Protein AF-A0A922XRB1-F1 (afdb_monomer_lite)

Structure (mmCIF, N/CA/C/O backbone):
data_AF-A0A922XRB1-F1
#
_entry.id   AF-A0A922XRB1-F1
#
loop_
_atom_site.group_PDB
_atom_site.id
_atom_site.type_symbol
_atom_site.label_atom_id
_atom_site.label_alt_id
_atom_site.label_comp_id
_atom_site.label_asym_id
_atom_site.label_entity_id
_atom_site.label_seq_id
_atom_site.pdbx_PDB_ins_code
_atom_site.Cartn_x
_atom_site.Cartn_y
_atom_site.Cartn_z
_atom_site.occupancy
_atom_site.B_iso_or_equiv
_atom_site.auth_seq_id
_atom_site.auth_comp_id
_atom_site.auth_asym_id
_atom_site.auth_atom_id
_atom_site.pdbx_PDB_model_num
ATOM 1 N N . SER A 1 1 ? 16.306 -19.477 5.533 1.00 43.75 1 SER A N 1
ATOM 2 C CA . SER A 1 1 ? 16.280 -18.434 4.491 1.00 43.75 1 SER A CA 1
ATOM 3 C C . SER A 1 1 ? 15.213 -17.420 4.871 1.00 43.75 1 SER A C 1
ATOM 5 O O . SER A 1 1 ? 14.040 -17.752 4.919 1.00 43.75 1 SER A O 1
ATOM 7 N N . THR A 1 2 ? 15.632 -16.225 5.279 1.00 55.91 2 THR A N 1
ATOM 8 C CA . THR A 1 2 ? 14.816 -15.172 5.918 1.00 55.91 2 THR A CA 1
ATOM 9 C C . THR A 1 2 ? 14.331 -14.128 4.910 1.00 55.91 2 THR A C 1
ATOM 11 O O . THR A 1 2 ? 14.413 -12.933 5.169 1.00 55.91 2 THR A O 1
ATOM 14 N N . GLU A 1 3 ? 13.869 -14.556 3.736 1.00 63.78 3 GLU A N 1
ATOM 15 C CA . GLU A 1 3 ? 13.320 -13.625 2.744 1.00 63.78 3 GLU A CA 1
ATOM 16 C C . GLU A 1 3 ? 11.793 -13.617 2.793 1.00 63.78 3 GLU A C 1
ATOM 18 O O . GLU A 1 3 ? 11.158 -14.669 2.872 1.00 63.78 3 GLU A O 1
ATOM 23 N N . SER A 1 4 ? 11.207 -12.416 2.770 1.00 85.00 4 SER A N 1
ATOM 24 C CA . SER A 1 4 ? 9.757 -12.218 2.712 1.00 85.00 4 SER A CA 1
ATOM 25 C C . SER A 1 4 ? 9.183 -12.891 1.461 1.00 85.00 4 SER A C 1
ATOM 27 O O . SER A 1 4 ? 9.706 -12.713 0.360 1.00 85.00 4 SER A O 1
ATOM 29 N N . SER A 1 5 ? 8.080 -13.631 1.600 1.00 90.88 5 SER A N 1
ATOM 30 C CA . SER A 1 5 ? 7.404 -14.267 0.459 1.00 90.88 5 SER A CA 1
ATOM 31 C C . SER A 1 5 ? 6.946 -13.243 -0.585 1.00 90.88 5 SER A C 1
ATOM 33 O O . SER A 1 5 ? 6.976 -13.520 -1.782 1.00 90.88 5 SER A O 1
ATOM 35 N N . VAL A 1 6 ? 6.583 -12.033 -0.149 1.00 92.06 6 VAL A N 1
ATOM 36 C CA . VAL A 1 6 ? 6.191 -10.929 -1.037 1.00 92.06 6 VAL A CA 1
ATOM 37 C C . VAL A 1 6 ? 7.397 -10.395 -1.813 1.00 92.06 6 VAL A C 1
ATOM 39 O O . VAL A 1 6 ? 7.284 -10.083 -2.996 1.00 92.06 6 VAL A O 1
ATOM 42 N N . PHE A 1 7 ? 8.580 -10.360 -1.194 1.00 93.56 7 PHE A N 1
ATOM 43 C CA . PHE A 1 7 ? 9.811 -9.991 -1.893 1.00 93.56 7 PHE A CA 1
ATOM 44 C C . PHE A 1 7 ? 10.201 -11.035 -2.952 1.00 93.56 7 PHE A C 1
ATOM 46 O O . PHE A 1 7 ? 10.598 -10.680 -4.060 1.00 93.56 7 PHE A O 1
ATOM 53 N N . GLN A 1 8 ? 10.003 -12.325 -2.665 1.00 94.06 8 GLN A N 1
ATOM 54 C CA . GLN A 1 8 ? 10.194 -13.382 -3.664 1.00 94.06 8 GLN A CA 1
ATOM 55 C C . GLN A 1 8 ? 9.214 -13.243 -4.835 1.00 94.06 8 GLN A C 1
ATOM 57 O O . GLN A 1 8 ? 9.613 -13.384 -5.989 1.00 94.06 8 GLN A O 1
ATOM 62 N N . GLN A 1 9 ? 7.947 -12.911 -4.562 1.00 94.94 9 GLN A N 1
ATOM 63 C CA . GLN A 1 9 ? 6.975 -12.595 -5.614 1.00 94.94 9 GLN A CA 1
ATOM 64 C C . GLN A 1 9 ? 7.424 -11.400 -6.454 1.00 94.94 9 GLN A C 1
ATOM 66 O O . GLN A 1 9 ? 7.347 -11.466 -7.675 1.00 94.94 9 GLN A O 1
ATOM 71 N N . PHE A 1 10 ? 7.935 -10.337 -5.829 1.00 95.81 10 PHE A N 1
ATOM 72 C CA . PHE A 1 10 ? 8.516 -9.200 -6.542 1.00 95.81 10 PHE A CA 1
ATOM 73 C C . PHE A 1 10 ? 9.650 -9.634 -7.475 1.00 95.81 10 PHE A C 1
ATOM 75 O O . PHE A 1 10 ? 9.587 -9.334 -8.665 1.00 95.81 10 PHE A O 1
ATOM 82 N N . SER A 1 11 ? 10.618 -10.401 -6.969 1.00 94.62 11 SER A N 1
ATOM 83 C CA . SER A 1 11 ? 11.733 -10.923 -7.768 1.00 94.62 11 SER A CA 1
ATOM 84 C C . SER A 1 11 ? 11.246 -11.753 -8.965 1.00 94.62 11 SER A C 1
ATOM 86 O O . SER A 1 11 ? 11.645 -11.509 -10.101 1.00 94.62 11 SER A O 1
ATOM 88 N N . ASN A 1 12 ? 10.283 -12.654 -8.749 1.00 95.12 12 ASN A N 1
ATOM 89 C CA . ASN A 1 12 ? 9.690 -13.464 -9.819 1.00 95.12 12 ASN A CA 1
ATOM 90 C C . ASN A 1 12 ? 8.900 -12.620 -10.839 1.00 95.12 12 ASN A C 1
ATOM 92 O O . ASN A 1 12 ? 8.886 -12.915 -12.039 1.00 95.12 12 ASN A O 1
ATOM 96 N N . ASN A 1 13 ? 8.240 -11.555 -10.378 1.00 96.94 13 ASN A N 1
ATOM 97 C CA . ASN A 1 13 ? 7.472 -10.659 -11.234 1.00 96.94 13 ASN A CA 1
ATOM 98 C C . ASN A 1 13 ? 8.369 -9.862 -12.189 1.00 96.94 13 ASN A C 1
ATOM 100 O O . ASN A 1 13 ? 7.900 -9.526 -13.273 1.00 96.94 13 ASN A O 1
ATOM 104 N N . ILE A 1 14 ? 9.637 -9.596 -11.844 1.00 96.19 14 ILE A N 1
ATOM 105 C CA . ILE A 1 14 ? 10.589 -8.885 -12.720 1.00 96.19 14 ILE A CA 1
ATOM 106 C C . ILE A 1 14 ? 10.685 -9.585 -14.076 1.00 96.19 14 ILE A C 1
ATOM 108 O O . ILE A 1 14 ? 10.498 -8.942 -15.107 1.00 96.19 14 ILE A O 1
ATOM 112 N N . THR A 1 15 ? 10.893 -10.904 -14.090 1.00 94.88 15 THR A N 1
ATOM 113 C CA . THR A 1 15 ? 10.970 -11.685 -15.335 1.00 94.88 15 THR A CA 1
ATOM 114 C C . THR A 1 15 ? 9.665 -11.608 -16.122 1.00 94.88 15 THR A C 1
ATOM 116 O O . THR A 1 15 ? 9.680 -11.314 -17.312 1.00 94.88 15 THR A O 1
ATOM 119 N N . THR A 1 16 ? 8.525 -11.776 -15.446 1.00 95.56 16 THR A N 1
ATOM 120 C CA . THR A 1 16 ? 7.201 -11.697 -16.083 1.00 95.56 16 THR A CA 1
ATOM 121 C C . THR A 1 16 ? 6.965 -10.340 -16.750 1.00 95.56 16 THR A C 1
ATOM 123 O O . THR A 1 16 ? 6.503 -10.264 -17.887 1.00 95.56 16 THR A O 1
ATOM 126 N N . ILE A 1 17 ? 7.282 -9.253 -16.052 1.00 96.44 17 ILE A N 1
ATOM 127 C CA . ILE A 1 17 ? 7.107 -7.894 -16.562 1.00 96.44 17 ILE A CA 1
ATOM 128 C C . ILE A 1 17 ? 8.084 -7.608 -17.701 1.00 96.44 17 ILE A C 1
ATOM 130 O O . ILE A 1 17 ? 7.673 -7.054 -18.720 1.00 96.44 17 ILE A O 1
ATOM 134 N N . ARG A 1 18 ? 9.350 -8.016 -17.567 1.00 94.25 18 ARG A N 1
ATOM 135 C CA . ARG A 1 18 ? 10.355 -7.902 -18.630 1.00 94.25 18 ARG A CA 1
ATOM 136 C C . ARG A 1 18 ? 9.872 -8.565 -19.914 1.00 94.25 18 ARG A C 1
ATOM 138 O O . ARG A 1 18 ? 9.949 -7.959 -20.978 1.00 94.25 18 ARG A O 1
ATOM 145 N N . ASP A 1 19 ? 9.346 -9.781 -19.809 1.00 93.62 19 ASP A N 1
ATOM 146 C CA . ASP A 1 19 ? 8.869 -10.534 -20.966 1.00 93.62 19 ASP A CA 1
ATOM 147 C C . ASP A 1 19 ? 7.672 -9.827 -21.625 1.00 93.62 19 ASP A C 1
ATOM 149 O O . ASP A 1 19 ? 7.609 -9.748 -22.850 1.00 93.62 19 ASP A O 1
ATOM 153 N N . ARG A 1 20 ? 6.780 -9.205 -20.837 1.00 93.94 20 ARG A N 1
ATOM 154 C CA . ARG A 1 20 ? 5.691 -8.358 -21.363 1.00 93.94 20 ARG A CA 1
ATOM 155 C C . ARG A 1 20 ? 6.199 -7.122 -22.098 1.00 93.94 20 ARG A C 1
ATOM 157 O O . ARG A 1 20 ? 5.680 -6.813 -23.167 1.00 93.94 20 ARG A O 1
ATOM 164 N N . PHE A 1 21 ? 7.204 -6.432 -21.562 1.00 91.81 21 PHE A N 1
ATOM 165 C CA . PHE A 1 21 ? 7.862 -5.329 -22.272 1.00 91.81 21 PHE A CA 1
ATOM 166 C C . PHE A 1 21 ? 8.568 -5.810 -23.545 1.00 91.81 21 PHE A C 1
ATOM 168 O O . PHE A 1 21 ? 8.561 -5.102 -24.545 1.00 91.81 21 PHE A O 1
ATOM 175 N N . GLY A 1 22 ? 9.103 -7.034 -23.554 1.00 87.31 22 GLY A N 1
ATOM 176 C CA . GLY A 1 22 ? 9.712 -7.655 -24.734 1.00 87.31 22 GLY A CA 1
ATOM 177 C C . GLY A 1 22 ? 8.743 -7.936 -25.890 1.00 87.31 22 GLY A C 1
ATOM 178 O O . GLY A 1 22 ? 9.196 -8.152 -27.015 1.00 87.31 22 GLY A O 1
ATOM 179 N N . LEU A 1 23 ? 7.428 -7.914 -25.639 1.00 87.50 23 LEU A N 1
ATOM 180 C CA . LEU A 1 23 ? 6.393 -7.997 -26.678 1.00 87.50 23 LEU A CA 1
ATOM 181 C C . LEU A 1 23 ? 6.127 -6.648 -27.362 1.00 87.50 23 LEU A C 1
ATOM 183 O O . LEU A 1 23 ? 5.470 -6.613 -28.403 1.00 87.50 23 LEU A O 1
ATOM 187 N N . LEU A 1 24 ? 6.605 -5.542 -26.786 1.00 86.69 24 LEU A N 1
ATOM 188 C CA . LEU A 1 24 ? 6.475 -4.219 -27.384 1.00 86.69 24 LEU A CA 1
ATOM 189 C C . LEU A 1 24 ? 7.515 -4.025 -28.502 1.00 86.69 24 LEU A C 1
ATOM 191 O O . LEU A 1 24 ? 8.564 -4.673 -28.502 1.00 86.69 24 LEU A O 1
ATOM 195 N N . PRO A 1 25 ? 7.265 -3.116 -29.464 1.00 83.19 25 PRO A N 1
ATOM 196 C CA . PRO A 1 25 ? 8.233 -2.819 -30.522 1.00 83.19 25 PRO A CA 1
ATOM 197 C C . PRO A 1 25 ? 9.586 -2.326 -29.988 1.00 83.19 25 PRO A C 1
ATOM 199 O O . PRO A 1 25 ? 10.621 -2.539 -30.623 1.00 83.19 25 PRO A O 1
ATOM 202 N N . GLN A 1 26 ? 9.581 -1.663 -28.829 1.00 81.69 26 GLN A N 1
ATOM 203 C CA . GLN A 1 26 ? 10.770 -1.149 -28.161 1.00 81.69 26 GLN A CA 1
ATOM 204 C C . GLN A 1 26 ? 11.513 -2.292 -27.458 1.00 81.69 26 GLN A C 1
ATOM 206 O O . GLN A 1 26 ? 10.969 -2.970 -26.591 1.00 81.69 26 GLN A O 1
ATOM 211 N N . LYS A 1 27 ? 12.782 -2.496 -27.821 1.00 81.81 27 LYS A N 1
ATOM 212 C CA . LYS A 1 27 ? 13.662 -3.508 -27.219 1.00 81.81 27 LYS A CA 1
ATOM 213 C C . LYS A 1 27 ? 14.755 -2.835 -26.396 1.00 81.81 27 LYS A C 1
ATOM 215 O O . LYS A 1 27 ? 15.143 -1.714 -26.702 1.00 81.81 27 LYS A O 1
ATOM 220 N N . GLY A 1 28 ? 15.285 -3.551 -25.404 1.00 83.25 28 GLY A N 1
ATOM 221 C CA . GLY A 1 28 ? 16.400 -3.076 -24.575 1.00 83.25 28 GLY A CA 1
ATOM 222 C C . GLY A 1 28 ? 16.017 -2.677 -23.149 1.00 83.25 28 GLY A C 1
ATOM 223 O O . GLY A 1 28 ? 16.763 -1.958 -22.502 1.00 83.25 28 GLY A O 1
ATOM 224 N N . TYR A 1 29 ? 14.874 -3.117 -22.622 1.00 87.44 29 TYR A N 1
ATOM 225 C CA . TYR A 1 29 ? 14.575 -2.920 -21.202 1.00 87.44 29 TYR A CA 1
ATOM 226 C C . TYR A 1 29 ? 15.495 -3.796 -20.337 1.00 87.44 29 TYR A C 1
ATOM 228 O O . TYR A 1 29 ? 15.359 -5.020 -20.322 1.00 87.44 29 TYR A O 1
ATOM 236 N N . GLY A 1 30 ? 16.438 -3.173 -19.625 1.00 86.88 30 GLY A N 1
ATOM 237 C CA . GLY A 1 30 ? 17.302 -3.863 -18.664 1.00 86.88 30 GLY A CA 1
ATOM 238 C C . GLY A 1 30 ? 16.528 -4.280 -17.412 1.00 86.88 30 GLY A C 1
ATOM 239 O O . GLY A 1 30 ? 15.609 -3.579 -16.995 1.00 86.88 30 GLY A O 1
ATOM 240 N N . GLU A 1 31 ? 16.898 -5.394 -16.775 1.00 85.50 31 GLU A N 1
ATOM 241 C CA . GLU A 1 31 ? 16.160 -5.976 -15.631 1.00 85.50 31 GLU A CA 1
ATOM 242 C C . GLU A 1 31 ? 16.024 -5.034 -14.431 1.00 85.50 31 GLU A C 1
ATOM 244 O O . GLU A 1 31 ? 15.034 -5.082 -13.704 1.00 85.50 31 GLU A O 1
ATOM 249 N N . LYS A 1 32 ? 17.012 -4.156 -14.240 1.00 91.00 32 LYS A N 1
ATOM 250 C CA . LYS A 1 32 ? 17.022 -3.141 -13.180 1.00 91.00 32 LYS A CA 1
ATOM 251 C C . LYS A 1 32 ? 16.402 -1.811 -13.615 1.00 91.00 32 LYS A C 1
ATOM 253 O O . LYS A 1 32 ? 16.484 -0.835 -12.877 1.00 91.00 32 LYS A O 1
ATOM 258 N N . SER A 1 33 ? 15.805 -1.747 -14.805 1.00 93.38 33 SER A N 1
ATOM 259 C CA . SER A 1 33 ? 15.138 -0.536 -15.273 1.00 93.38 33 SER A CA 1
ATOM 260 C C . SER A 1 33 ? 13.883 -0.261 -14.448 1.00 93.38 33 SER A C 1
ATOM 262 O O . SER A 1 33 ? 13.146 -1.172 -14.063 1.00 93.38 33 SER A O 1
ATOM 264 N N . GLN A 1 34 ? 13.608 1.019 -14.213 1.00 95.06 34 GLN A N 1
ATOM 265 C CA . GLN A 1 34 ? 12.398 1.460 -13.518 1.00 95.06 34 GLN A CA 1
ATOM 266 C C . GLN A 1 34 ? 11.106 0.966 -14.186 1.00 95.06 34 GLN A C 1
ATOM 268 O O . GLN A 1 34 ? 10.125 0.687 -13.499 1.00 95.06 34 GLN A O 1
ATOM 273 N N . ASP A 1 35 ? 11.130 0.800 -15.511 1.00 94.44 35 ASP A N 1
ATOM 274 C CA . ASP A 1 35 ? 9.992 0.335 -16.301 1.00 94.44 35 ASP A CA 1
ATOM 275 C C . ASP A 1 35 ? 9.607 -1.092 -15.931 1.00 94.44 35 ASP A C 1
ATOM 277 O O . ASP A 1 35 ? 8.432 -1.435 -15.955 1.00 94.44 35 ASP A O 1
ATOM 281 N N . ILE A 1 36 ? 10.576 -1.905 -15.508 1.00 95.56 36 ILE A N 1
ATOM 282 C CA . ILE A 1 36 ? 10.328 -3.265 -15.037 1.00 95.56 36 ILE A CA 1
ATOM 283 C C . ILE A 1 36 ? 10.062 -3.278 -13.533 1.00 95.56 36 ILE A C 1
ATOM 285 O O . ILE A 1 36 ? 9.077 -3.866 -13.075 1.00 95.56 36 ILE A O 1
ATOM 289 N N . LEU A 1 37 ? 10.928 -2.627 -12.752 1.00 96.94 37 LEU A N 1
ATOM 290 C CA . LEU A 1 37 ? 10.894 -2.721 -11.294 1.00 96.94 37 LEU A CA 1
ATOM 291 C C . LEU A 1 37 ? 9.605 -2.137 -10.702 1.00 96.94 37 LEU A C 1
ATOM 293 O O . LEU A 1 37 ? 9.035 -2.741 -9.796 1.00 96.94 37 LEU A O 1
ATOM 297 N N . ILE A 1 38 ? 9.109 -1.002 -11.207 1.00 96.62 38 ILE A N 1
ATOM 298 C CA . ILE A 1 38 ? 7.922 -0.345 -10.640 1.00 96.62 38 ILE A CA 1
ATOM 299 C C . ILE A 1 38 ? 6.652 -1.199 -10.804 1.00 96.62 38 ILE A C 1
ATOM 301 O O . ILE A 1 38 ? 6.016 -1.497 -9.789 1.00 96.62 38 ILE A O 1
ATOM 305 N N . PRO A 1 39 ? 6.247 -1.641 -12.009 1.00 95.81 39 PRO A N 1
ATOM 306 C CA . PRO A 1 39 ? 5.061 -2.484 -12.146 1.00 95.81 39 PRO A CA 1
ATOM 307 C C . PRO A 1 39 ? 5.226 -3.867 -11.501 1.00 95.81 39 PRO A C 1
ATOM 309 O O . PRO A 1 39 ? 4.244 -4.392 -10.970 1.00 95.81 39 PRO A O 1
ATOM 312 N N . ALA A 1 40 ? 6.438 -4.439 -11.453 1.00 96.69 40 ALA A N 1
ATOM 313 C CA . ALA A 1 40 ? 6.697 -5.673 -10.699 1.00 96.69 40 ALA A CA 1
ATOM 314 C C . ALA A 1 40 ? 6.471 -5.480 -9.188 1.00 96.69 40 ALA A C 1
ATOM 316 O O . ALA A 1 40 ? 5.860 -6.331 -8.532 1.00 96.69 40 ALA A O 1
ATOM 317 N N . PHE A 1 41 ? 6.920 -4.343 -8.649 1.00 96.12 41 PHE A N 1
ATOM 318 C CA . PHE A 1 41 ? 6.721 -3.944 -7.257 1.00 96.12 41 PHE A CA 1
ATOM 319 C C . PHE A 1 41 ? 5.245 -3.696 -6.950 1.00 96.12 41 PHE A C 1
ATOM 321 O O . PHE A 1 41 ? 4.714 -4.269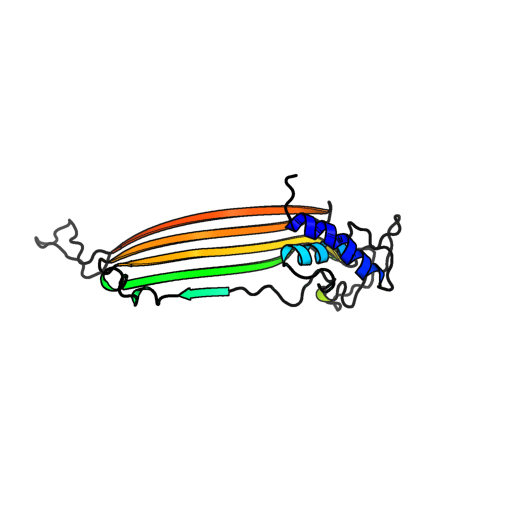 -6.000 1.00 96.12 41 PHE A O 1
ATOM 328 N N . ILE A 1 42 ? 4.544 -2.933 -7.796 1.00 94.56 42 ILE A N 1
ATOM 329 C CA . ILE A 1 42 ? 3.097 -2.728 -7.662 1.00 94.56 42 ILE A CA 1
ATOM 330 C C . ILE A 1 42 ? 2.378 -4.082 -7.674 1.00 94.56 42 ILE A C 1
ATOM 332 O O . ILE A 1 42 ? 1.550 -4.328 -6.800 1.00 94.56 42 ILE A O 1
ATOM 336 N N . ALA A 1 43 ? 2.691 -4.982 -8.611 1.00 95.00 43 ALA A N 1
ATOM 337 C CA . ALA A 1 43 ? 2.065 -6.302 -8.674 1.00 95.00 43 ALA A CA 1
ATOM 338 C C . ALA A 1 43 ? 2.255 -7.099 -7.375 1.00 95.00 43 ALA A C 1
ATOM 340 O O . ALA A 1 43 ? 1.274 -7.556 -6.791 1.00 95.00 43 ALA A O 1
ATOM 341 N N . ALA A 1 44 ? 3.494 -7.199 -6.887 1.00 94.88 44 ALA A N 1
ATOM 342 C CA . ALA A 1 44 ? 3.812 -7.977 -5.693 1.00 94.88 44 ALA A CA 1
ATOM 343 C C . ALA A 1 44 ? 3.148 -7.417 -4.428 1.00 94.88 44 ALA A C 1
ATOM 345 O O . ALA A 1 44 ? 2.487 -8.150 -3.696 1.00 94.88 44 ALA A O 1
ATOM 346 N N . TYR A 1 45 ? 3.270 -6.110 -4.187 1.00 92.44 45 TYR A N 1
ATOM 347 C CA . TYR A 1 45 ? 2.830 -5.513 -2.924 1.00 92.44 45 TYR A CA 1
ATOM 348 C C . TYR A 1 45 ? 1.347 -5.132 -2.895 1.00 92.44 45 TYR A C 1
ATOM 350 O O . TYR A 1 45 ? 0.796 -4.963 -1.810 1.00 92.44 45 TYR A O 1
ATOM 358 N N . THR A 1 46 ? 0.675 -5.073 -4.052 1.00 91.06 46 THR A N 1
ATOM 359 C CA . THR A 1 46 ? -0.790 -4.898 -4.132 1.00 91.06 46 THR A CA 1
ATOM 360 C C . THR A 1 46 ? -1.549 -6.204 -4.391 1.00 91.06 46 THR A C 1
ATOM 362 O O . THR A 1 46 ? -2.774 -6.187 -4.508 1.00 91.06 46 THR A O 1
ATOM 365 N N . GLY A 1 47 ? -0.844 -7.339 -4.497 1.00 90.31 47 GLY A N 1
ATOM 366 C CA . GLY A 1 47 ? -1.444 -8.650 -4.767 1.00 90.31 47 GLY A CA 1
ATOM 367 C C . GLY A 1 47 ? -2.063 -8.783 -6.164 1.00 90.31 47 GLY A C 1
ATOM 368 O O . GLY A 1 47 ? -2.929 -9.630 -6.380 1.00 90.31 47 GLY A O 1
ATOM 369 N N . LYS A 1 48 ? -1.656 -7.939 -7.119 1.00 91.81 48 LYS A N 1
ATOM 370 C CA . LYS A 1 48 ? -2.135 -7.985 -8.507 1.00 91.81 48 LYS A CA 1
ATOM 371 C C . LYS A 1 48 ? -1.308 -8.972 -9.326 1.00 91.81 48 LYS A C 1
ATOM 373 O O . LYS A 1 48 ? -0.118 -9.163 -9.099 1.00 91.81 48 LYS A O 1
ATOM 378 N N . ASN A 1 49 ? -1.933 -9.564 -10.339 1.00 94.25 49 ASN A N 1
ATOM 379 C CA . ASN A 1 49 ? -1.239 -10.461 -11.255 1.00 94.25 49 ASN A CA 1
ATOM 380 C C . ASN A 1 49 ? -0.251 -9.673 -12.138 1.00 94.25 49 ASN A C 1
ATOM 382 O O . ASN A 1 49 ? -0.649 -8.745 -12.847 1.00 94.25 49 ASN A O 1
ATOM 386 N N . ALA A 1 50 ? 1.027 -10.064 -12.135 1.00 95.62 50 ALA A N 1
ATOM 387 C CA . ALA A 1 50 ? 2.065 -9.445 -12.961 1.00 95.62 50 ALA A CA 1
ATOM 388 C C . ALA A 1 50 ? 1.800 -9.565 -14.472 1.00 95.62 50 ALA A C 1
ATOM 390 O O . ALA A 1 50 ? 2.280 -8.737 -15.242 1.00 95.62 50 ALA A O 1
ATOM 391 N N . GLN A 1 51 ? 0.988 -10.532 -14.907 1.00 95.56 51 GLN A N 1
ATOM 392 C CA . GLN A 1 51 ? 0.585 -10.683 -16.308 1.00 95.56 51 GLN A CA 1
ATOM 393 C C . GLN A 1 51 ? -0.411 -9.613 -16.775 1.00 95.56 51 GLN A C 1
ATOM 395 O O . GLN A 1 51 ? -0.488 -9.316 -17.964 1.00 95.56 51 GLN A O 1
ATOM 400 N N . SER A 1 52 ? -1.166 -9.010 -15.852 1.00 93.25 52 SER A N 1
ATOM 401 C CA . SER A 1 52 ? -2.257 -8.082 -16.182 1.00 93.25 52 SER A CA 1
ATOM 402 C C . SER A 1 52 ? -2.129 -6.709 -15.528 1.00 93.25 52 SER A C 1
ATOM 404 O O . SER A 1 52 ? -2.926 -5.820 -15.825 1.00 93.25 52 SER A O 1
ATOM 406 N N . VAL A 1 53 ? -1.164 -6.509 -14.624 1.00 93.50 53 VAL A N 1
ATOM 407 C CA . VAL A 1 53 ? -0.906 -5.193 -14.028 1.00 93.50 53 VAL A CA 1
ATOM 408 C C . VAL A 1 53 ? -0.559 -4.181 -15.123 1.00 93.50 53 VAL A C 1
ATOM 410 O O . VAL A 1 53 ? 0.029 -4.528 -16.152 1.00 93.50 53 VAL A O 1
ATOM 413 N N . SER A 1 54 ? -0.922 -2.921 -14.906 1.00 92.56 54 SER A N 1
ATOM 414 C CA . SER A 1 54 ? -0.511 -1.843 -15.799 1.00 92.56 54 SER A CA 1
ATOM 415 C C . SER A 1 54 ? 1.013 -1.699 -15.803 1.00 92.56 54 SER A C 1
ATOM 417 O O . SER A 1 54 ? 1.630 -1.810 -14.748 1.00 92.56 54 SER A O 1
ATOM 419 N N . LEU A 1 55 ? 1.606 -1.442 -16.972 1.00 93.50 55 LEU A N 1
ATOM 420 C CA . LEU A 1 55 ? 3.054 -1.224 -17.124 1.00 93.50 55 LEU A CA 1
ATOM 421 C C . LEU A 1 55 ? 3.483 0.211 -16.780 1.00 93.50 55 LEU A C 1
ATOM 423 O O . LEU A 1 55 ? 4.669 0.511 -16.670 1.00 93.50 55 LEU A O 1
ATOM 427 N N . THR A 1 56 ? 2.513 1.105 -16.606 1.00 93.38 56 THR A N 1
ATOM 428 C CA . THR A 1 56 ? 2.761 2.478 -16.176 1.00 93.38 56 THR A CA 1
ATOM 429 C C . THR A 1 56 ? 3.053 2.567 -14.678 1.00 93.38 56 THR A C 1
ATOM 431 O O . THR A 1 56 ? 2.399 1.882 -13.883 1.00 93.38 56 THR A O 1
ATOM 434 N N . PRO A 1 57 ? 3.966 3.461 -14.262 1.00 92.62 57 PRO A N 1
ATOM 435 C CA . PRO A 1 57 ? 4.138 3.797 -12.857 1.00 92.62 57 PRO A CA 1
ATOM 436 C C . PRO A 1 57 ? 2.975 4.637 -12.300 1.00 92.62 57 PRO A C 1
ATOM 438 O O . PRO A 1 57 ? 2.941 4.872 -11.103 1.00 92.62 57 PRO A O 1
ATOM 441 N N . PHE A 1 58 ? 1.998 5.062 -13.115 1.00 91.94 58 PHE A N 1
ATOM 442 C CA . PHE A 1 58 ? 0.849 5.876 -12.688 1.00 91.94 58 PHE A CA 1
ATOM 443 C C . PHE A 1 58 ? -0.478 5.099 -12.818 1.00 91.94 58 PHE A C 1
ATOM 445 O O . PHE A 1 58 ? -1.216 5.260 -13.801 1.00 91.94 58 PHE A O 1
ATOM 452 N N . PRO A 1 59 ? -0.791 4.196 -11.867 1.00 84.06 59 PRO A N 1
ATOM 453 C CA . PRO A 1 59 ? -1.971 3.338 -11.943 1.00 84.06 59 PRO A CA 1
ATOM 454 C C . PRO A 1 59 ? -3.283 4.138 -11.866 1.00 84.06 59 PRO A C 1
ATOM 456 O O . PRO A 1 59 ? -3.452 4.991 -11.004 1.00 84.06 59 PRO A O 1
ATOM 459 N N . ASN A 1 60 ? -4.254 3.797 -12.724 1.00 79.06 60 ASN A N 1
ATOM 460 C CA . ASN A 1 60 ? -5.534 4.519 -12.824 1.00 79.06 60 ASN A CA 1
ATOM 461 C C . ASN A 1 60 ? -6.499 4.271 -11.649 1.00 79.06 60 ASN A C 1
ATOM 463 O O . ASN A 1 60 ? -7.386 5.082 -11.407 1.00 79.06 60 ASN A O 1
ATOM 467 N N . ILE A 1 61 ? -6.389 3.124 -10.967 1.00 74.25 61 ILE A N 1
ATOM 468 C CA . ILE A 1 61 ? -7.328 2.719 -9.911 1.00 74.25 61 ILE A CA 1
ATOM 469 C C . ILE A 1 61 ? -6.545 2.525 -8.605 1.00 74.25 61 ILE A C 1
ATOM 471 O O . ILE A 1 61 ? -5.762 1.565 -8.525 1.00 74.25 61 ILE A O 1
ATOM 475 N N . PRO A 1 62 ? -6.739 3.400 -7.597 1.00 73.12 62 PRO A N 1
ATOM 476 C CA . PRO A 1 62 ? -6.125 3.236 -6.284 1.00 73.12 62 PRO A CA 1
ATOM 477 C C . PRO A 1 62 ? -6.746 2.052 -5.529 1.00 73.12 62 PRO A C 1
ATOM 479 O O . PRO A 1 62 ? -7.847 1.597 -5.845 1.00 73.12 62 PRO A O 1
ATOM 482 N N . ILE A 1 63 ? -6.052 1.553 -4.503 1.00 79.06 63 ILE A N 1
ATOM 483 C CA . ILE A 1 63 ? -6.658 0.628 -3.535 1.00 79.06 63 ILE A CA 1
ATOM 484 C C . ILE A 1 63 ? -7.691 1.426 -2.719 1.00 79.06 63 ILE A C 1
ATOM 486 O O . ILE A 1 63 ? -7.373 2.533 -2.277 1.00 79.06 63 ILE A O 1
ATOM 490 N N . PRO A 1 64 ? -8.926 0.925 -2.528 1.00 86.62 64 PRO A N 1
ATOM 491 C CA . PRO A 1 64 ? -9.941 1.667 -1.798 1.00 86.62 64 PRO A CA 1
ATOM 492 C C . PRO A 1 64 ? -9.587 1.785 -0.314 1.00 86.62 64 PRO A C 1
ATOM 494 O O . PRO A 1 64 ? -9.228 0.810 0.348 1.00 86.62 64 PRO A O 1
ATOM 497 N N . ASN A 1 65 ? -9.780 2.987 0.218 1.00 93.88 65 ASN A N 1
ATOM 498 C CA . ASN A 1 65 ? -9.776 3.234 1.653 1.00 93.88 65 ASN A CA 1
ATOM 499 C C . ASN A 1 65 ? -11.147 2.869 2.219 1.00 93.88 65 ASN A C 1
ATOM 501 O O . ASN A 1 65 ? -12.172 3.185 1.609 1.00 93.88 65 ASN A O 1
ATOM 505 N N . TRP A 1 66 ? -11.185 2.236 3.389 1.00 95.50 66 TRP A N 1
ATOM 506 C CA . TRP A 1 66 ? -12.447 1.830 3.999 1.00 95.50 66 TRP A CA 1
ATOM 507 C C . TRP A 1 66 ? -12.428 1.963 5.514 1.00 95.50 66 TRP A C 1
ATOM 509 O O . TRP A 1 66 ? -11.387 1.884 6.166 1.00 95.50 66 TRP A O 1
ATOM 519 N N . ARG A 1 67 ? -13.617 2.165 6.077 1.00 97.25 67 ARG A N 1
ATOM 520 C CA . ARG A 1 67 ? -13.847 2.211 7.515 1.00 97.25 67 ARG A CA 1
ATOM 521 C C . ARG A 1 67 ? -15.193 1.583 7.831 1.00 97.25 67 ARG A C 1
ATOM 523 O O . ARG A 1 67 ? -16.199 1.939 7.226 1.00 97.25 67 ARG A O 1
ATOM 530 N N . VAL A 1 68 ? -15.194 0.665 8.788 1.00 96.94 68 VAL A N 1
ATOM 531 C CA . VAL A 1 68 ? -16.388 -0.001 9.302 1.00 96.94 68 VAL A CA 1
ATOM 532 C C . VAL A 1 68 ? -16.439 0.207 10.804 1.00 96.94 68 VAL A C 1
ATOM 534 O O . VAL A 1 68 ? -15.496 -0.120 11.521 1.00 96.94 68 VAL A O 1
ATOM 537 N N . ASP A 1 69 ? -17.570 0.729 11.265 1.00 96.38 69 ASP A N 1
ATOM 538 C CA . ASP A 1 69 ? -17.894 0.887 12.676 1.00 96.38 69 ASP A CA 1
ATOM 539 C C . ASP A 1 69 ? -19.203 0.138 12.962 1.00 96.38 69 ASP A C 1
ATOM 541 O O . ASP A 1 69 ? -20.258 0.459 12.410 1.00 96.38 69 ASP A O 1
ATOM 545 N N . TYR A 1 70 ? -19.146 -0.872 13.828 1.00 95.31 70 TYR A N 1
ATOM 546 C CA . TYR A 1 70 ? -20.298 -1.672 14.229 1.00 95.31 70 TYR A CA 1
ATOM 547 C C . TYR A 1 70 ? -20.655 -1.416 15.694 1.00 95.31 70 TYR A C 1
ATOM 549 O O . TYR A 1 70 ? -19.916 -1.776 16.607 1.00 95.31 70 TYR A O 1
ATOM 557 N N . ASN A 1 71 ? -21.828 -0.819 15.912 1.00 92.00 71 ASN A N 1
ATOM 558 C CA . ASN A 1 71 ? -22.327 -0.405 17.230 1.00 92.00 71 ASN A CA 1
ATOM 559 C C . ASN A 1 71 ? -23.426 -1.321 17.794 1.00 92.00 71 ASN A C 1
ATOM 561 O O . ASN A 1 71 ? -24.031 -1.002 18.812 1.00 92.00 71 ASN A O 1
ATOM 565 N N . GLY A 1 72 ? -23.743 -2.429 17.117 1.00 86.00 72 GLY A N 1
ATOM 566 C CA . GLY A 1 72 ? -24.879 -3.287 17.473 1.00 86.00 72 GLY A CA 1
ATOM 567 C C . GLY A 1 72 ? -24.610 -4.275 18.610 1.00 86.00 72 GLY A C 1
ATOM 568 O O . GLY A 1 72 ? -25.540 -4.932 19.071 1.00 86.00 72 GLY A O 1
ATOM 569 N N . LEU A 1 73 ? -23.362 -4.395 19.074 1.00 85.00 73 LEU A N 1
ATOM 570 C CA . LEU A 1 73 ? -22.962 -5.396 20.070 1.00 85.00 73 LEU A CA 1
ATOM 571 C C . LEU A 1 73 ? -23.641 -5.191 21.432 1.00 85.00 73 LEU A C 1
ATOM 573 O O . LEU A 1 73 ? -23.894 -6.160 22.140 1.00 85.00 73 LEU A O 1
ATOM 577 N N . ASN A 1 74 ? -24.015 -3.958 21.780 1.00 84.06 74 ASN A N 1
ATOM 578 C CA . ASN A 1 74 ? -24.737 -3.657 23.020 1.00 84.06 74 ASN A CA 1
ATOM 579 C C . ASN A 1 74 ? -26.169 -4.228 23.072 1.00 84.06 74 ASN A C 1
ATOM 581 O O . ASN A 1 74 ? -26.762 -4.245 24.147 1.00 84.06 74 ASN A O 1
ATOM 585 N N . LYS A 1 75 ? -26.731 -4.683 21.942 1.00 82.75 75 LYS A N 1
ATOM 586 C CA . LYS A 1 75 ? -28.070 -5.294 21.883 1.00 82.75 75 LYS A CA 1
ATOM 587 C C . LYS A 1 75 ? -28.078 -6.775 22.266 1.00 82.75 75 LYS A C 1
ATOM 589 O O . LYS A 1 75 ? -29.152 -7.330 22.462 1.00 82.75 75 LYS A O 1
ATOM 594 N N . LEU A 1 76 ? -26.912 -7.417 22.354 1.00 86.88 76 LEU A N 1
ATOM 595 C CA . LEU A 1 76 ? -26.805 -8.811 22.781 1.00 86.88 76 LEU A CA 1
ATOM 596 C C . LEU A 1 76 ? -27.068 -8.926 24.289 1.00 86.88 76 LEU A C 1
ATOM 598 O O . LEU A 1 76 ? -26.615 -8.082 25.068 1.00 86.88 76 LEU A O 1
ATOM 602 N N . ASP A 1 77 ? -27.748 -9.996 24.705 1.00 83.06 77 ASP A N 1
ATOM 603 C CA . ASP A 1 77 ? -28.186 -10.193 26.096 1.00 83.06 77 ASP A CA 1
ATOM 604 C C . ASP A 1 77 ? -27.044 -10.138 27.117 1.00 83.06 77 ASP A C 1
ATOM 606 O O . ASP A 1 77 ? -27.228 -9.632 28.219 1.00 83.06 77 ASP A O 1
ATOM 610 N N . ILE A 1 78 ? -25.846 -10.575 26.729 1.00 83.38 78 ILE A N 1
ATOM 611 C CA . ILE A 1 78 ? -24.647 -10.554 27.577 1.00 83.38 78 ILE A CA 1
ATOM 612 C C . ILE A 1 78 ? -24.073 -9.146 27.811 1.00 83.38 78 ILE A C 1
ATOM 614 O O . ILE A 1 78 ? -23.371 -8.928 28.797 1.00 83.38 78 ILE A O 1
ATOM 618 N N . PHE A 1 79 ? -24.346 -8.181 26.926 1.00 85.38 79 PHE A N 1
ATOM 619 C CA . PHE A 1 79 ? -23.735 -6.846 26.975 1.00 85.38 79 PHE A CA 1
ATOM 620 C C . PHE A 1 79 ? -24.710 -5.743 27.398 1.00 85.38 79 PHE A C 1
ATOM 622 O O . PHE A 1 79 ? -24.267 -4.742 27.969 1.00 85.38 79 PHE A O 1
ATOM 629 N N . LYS A 1 80 ? -26.019 -5.927 27.178 1.00 85.00 80 LYS A N 1
ATOM 630 C CA . LYS A 1 80 ? -27.056 -4.899 27.397 1.00 85.00 80 LYS A CA 1
ATOM 631 C C . LYS A 1 80 ? -27.159 -4.387 28.839 1.00 85.00 80 LYS A C 1
ATOM 633 O O . LYS A 1 80 ? -27.567 -3.245 29.073 1.00 85.00 80 LYS A O 1
ATOM 638 N N . ASP A 1 81 ? -26.802 -5.211 29.824 1.00 87.00 81 ASP A N 1
ATOM 639 C CA . ASP A 1 81 ? -26.957 -4.860 31.239 1.00 87.00 81 ASP A CA 1
ATOM 640 C C . ASP A 1 81 ? -25.777 -4.055 31.787 1.00 87.00 81 ASP A C 1
ATOM 642 O O . ASP A 1 81 ? -25.970 -3.196 32.651 1.00 87.00 81 ASP A O 1
ATOM 646 N N . ILE A 1 82 ? -24.587 -4.252 31.218 1.00 88.75 82 ILE A N 1
ATOM 647 C CA . ILE A 1 82 ? -23.327 -3.651 31.675 1.00 88.75 82 ILE A CA 1
ATOM 648 C C . ILE A 1 82 ? -22.976 -2.414 30.836 1.00 88.75 82 ILE A C 1
ATOM 650 O O . ILE A 1 82 ? -22.595 -1.363 31.373 1.00 88.75 82 ILE A O 1
ATOM 654 N N . PHE A 1 83 ? -23.129 -2.523 29.517 1.00 92.62 83 PHE A N 1
ATOM 655 C CA . PHE A 1 83 ? -22.668 -1.534 28.553 1.00 92.62 83 PHE A CA 1
ATOM 656 C C . PHE A 1 83 ? -23.832 -0.738 27.959 1.00 92.62 83 PHE A C 1
ATOM 658 O O . PHE A 1 83 ? -24.866 -1.286 27.595 1.00 92.62 83 PHE A O 1
ATOM 665 N N . THR A 1 84 ? -23.666 0.580 27.849 1.00 91.56 84 THR A N 1
ATOM 666 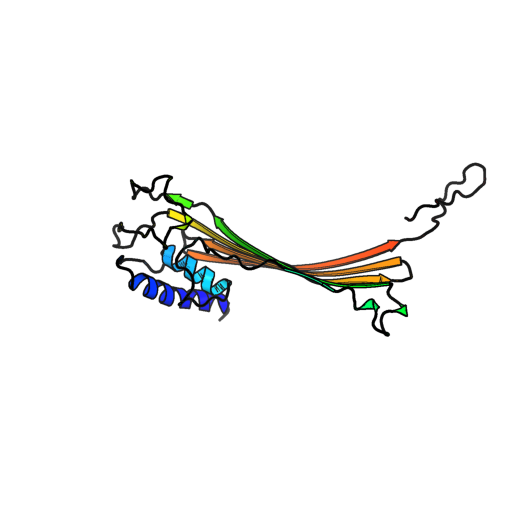C CA . THR A 1 84 ? -24.556 1.448 27.064 1.00 91.56 84 THR A CA 1
ATOM 667 C C . THR A 1 84 ? -24.194 1.406 25.586 1.00 91.56 84 THR A C 1
ATOM 669 O O . THR A 1 84 ? -25.086 1.447 24.742 1.00 91.56 84 THR A O 1
ATOM 672 N N . SER A 1 85 ? -22.907 1.269 25.256 1.00 92.00 85 SER A N 1
ATOM 673 C CA . SER A 1 85 ? -22.444 1.058 23.885 1.00 92.00 85 SER A CA 1
ATOM 674 C C . SER A 1 85 ? -21.221 0.153 23.842 1.00 92.00 85 SER A C 1
ATOM 676 O O . SER A 1 85 ? -20.348 0.225 24.707 1.00 92.00 85 SER A O 1
ATOM 678 N N . VAL A 1 86 ? -21.151 -0.663 22.796 1.00 94.75 86 VAL A N 1
ATOM 679 C CA . VAL A 1 86 ? -19.971 -1.444 22.432 1.00 94.75 86 VAL A CA 1
ATOM 680 C C . VAL A 1 86 ? -19.766 -1.245 20.937 1.00 94.75 86 VAL A C 1
ATOM 682 O O . VAL A 1 86 ? -20.630 -1.622 20.142 1.00 94.75 86 VAL A O 1
ATOM 685 N N . THR A 1 87 ? -18.657 -0.608 20.578 1.00 95.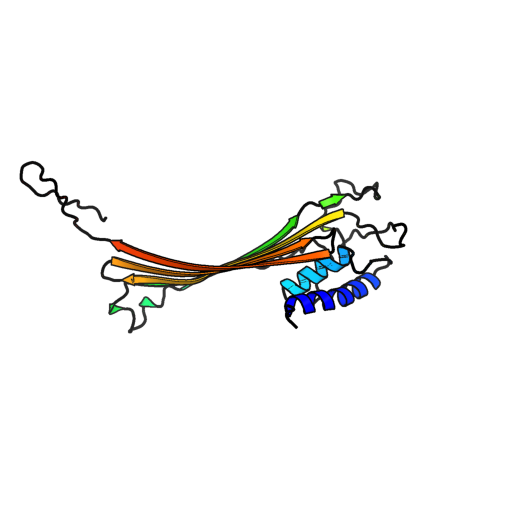25 87 THR A N 1
ATOM 686 C CA . THR A 1 87 ? -18.304 -0.263 19.200 1.00 95.25 87 THR A CA 1
ATOM 687 C C . THR A 1 87 ? -17.094 -1.075 18.781 1.00 95.25 87 THR A C 1
ATOM 689 O O . THR A 1 87 ? -16.051 -0.990 19.426 1.00 95.25 87 THR A O 1
ATOM 692 N N . LEU A 1 88 ? -17.233 -1.833 17.699 1.00 96.69 88 LEU A N 1
ATOM 693 C CA . LEU A 1 88 ? -16.122 -2.472 17.004 1.00 96.69 88 LEU A CA 1
ATOM 694 C C . LEU A 1 88 ? -15.769 -1.634 15.775 1.00 96.69 88 LEU A C 1
ATOM 696 O O . LEU A 1 88 ? -16.635 -1.374 14.943 1.00 96.69 88 LEU A O 1
ATOM 700 N N . SER A 1 89 ? -14.510 -1.238 15.661 1.00 97.81 89 SER A N 1
ATOM 701 C CA . SER A 1 89 ? -13.993 -0.388 14.594 1.00 97.81 89 SER A CA 1
ATOM 702 C C . SER A 1 89 ? -12.890 -1.100 13.820 1.00 97.81 89 SER A C 1
ATOM 704 O O . SER A 1 89 ? -12.014 -1.736 14.408 1.00 97.81 89 SER A O 1
ATOM 706 N N . HIS A 1 90 ? -12.903 -0.935 12.504 1.00 97.94 90 HIS A N 1
ATOM 707 C CA . HIS A 1 90 ? -11.812 -1.304 11.610 1.00 97.94 90 HIS A CA 1
ATOM 708 C C . HIS A 1 90 ? -11.675 -0.226 10.539 1.00 97.94 90 HIS A C 1
ATOM 710 O O . HIS A 1 90 ? -12.672 0.193 9.950 1.00 97.94 90 HIS A O 1
ATOM 716 N N . ALA A 1 91 ? -10.456 0.222 10.267 1.00 98.19 91 ALA A N 1
ATOM 717 C CA . ALA A 1 91 ? -10.200 1.181 9.204 1.00 98.19 91 ALA A CA 1
ATOM 718 C C . ALA A 1 91 ? -8.873 0.887 8.518 1.00 98.19 91 ALA A C 1
ATOM 720 O O . ALA A 1 91 ? -7.872 0.658 9.196 1.00 98.19 91 ALA A O 1
ATOM 721 N N . TYR A 1 92 ? -8.873 0.963 7.193 1.00 97.00 92 TYR A N 1
ATOM 722 C CA . TYR A 1 92 ? -7.704 0.785 6.348 1.00 97.00 92 TYR A CA 1
ATOM 723 C C . TYR A 1 92 ? -7.550 1.965 5.393 1.00 97.00 92 TYR A C 1
ATOM 725 O O . TYR A 1 92 ? -8.513 2.421 4.766 1.00 97.00 92 TYR A O 1
ATOM 733 N N . THR A 1 93 ? -6.316 2.432 5.267 1.00 96.12 93 THR A N 1
ATOM 734 C CA . THR A 1 93 ? -5.911 3.482 4.339 1.00 96.12 93 THR A CA 1
ATOM 735 C C . THR A 1 93 ? -4.672 3.044 3.577 1.00 96.12 93 THR A C 1
ATOM 737 O O . THR A 1 93 ? -3.722 2.553 4.188 1.00 96.12 93 THR A O 1
ATOM 740 N N . SER A 1 94 ? -4.666 3.271 2.268 1.00 93.62 94 SER A N 1
ATOM 741 C CA . SER A 1 94 ? -3.540 3.021 1.377 1.00 93.62 94 SER A CA 1
ATOM 742 C C . SER A 1 94 ? -3.248 4.257 0.536 1.00 93.62 94 SER A C 1
ATOM 744 O O . SER A 1 94 ? -4.163 4.949 0.079 1.00 93.62 94 SER A O 1
ATOM 746 N N . SER A 1 95 ? -1.970 4.536 0.315 1.00 93.31 95 SER A N 1
ATOM 747 C CA . SER A 1 95 ? -1.516 5.536 -0.641 1.00 93.31 95 SER A CA 1
ATOM 748 C C . SER A 1 95 ? -0.356 4.993 -1.467 1.00 93.31 95 SER A C 1
ATOM 750 O O . SER A 1 95 ? 0.500 4.259 -0.976 1.00 93.31 95 SER A O 1
ATOM 752 N N . TYR A 1 96 ? -0.349 5.360 -2.747 1.00 93.81 96 TYR A N 1
ATOM 753 C CA . TYR A 1 96 ? 0.758 5.125 -3.662 1.00 93.81 96 TYR A CA 1
ATOM 754 C C . TYR A 1 96 ? 1.291 6.474 -4.131 1.00 93.81 96 TYR A C 1
ATOM 756 O O . TYR A 1 96 ? 0.510 7.350 -4.510 1.00 93.81 96 TYR A O 1
ATOM 764 N N . GLN A 1 97 ? 2.607 6.647 -4.084 1.00 93.06 97 GLN A N 1
ATOM 765 C CA . GLN A 1 97 ? 3.276 7.897 -4.420 1.00 93.06 97 GLN A CA 1
ATOM 766 C C . GLN A 1 97 ? 4.462 7.624 -5.341 1.00 93.06 97 GLN A C 1
ATOM 768 O O . GLN A 1 97 ? 5.270 6.732 -5.085 1.00 93.06 97 GLN A O 1
ATOM 773 N N . VAL A 1 98 ? 4.587 8.432 -6.392 1.00 94.12 98 VAL A N 1
ATOM 774 C CA . VAL A 1 98 ? 5.792 8.510 -7.223 1.00 94.12 98 VAL A CA 1
ATOM 775 C C . VAL A 1 98 ? 6.578 9.729 -6.752 1.00 94.12 98 VAL A C 1
ATOM 777 O O . VAL A 1 98 ? 6.157 10.866 -6.954 1.00 94.12 98 VAL A O 1
ATOM 780 N N . MET A 1 99 ? 7.693 9.488 -6.068 1.00 90.94 99 MET A N 1
ATOM 781 C CA . MET A 1 99 ? 8.517 10.521 -5.449 1.00 90.94 99 MET A CA 1
ATOM 782 C C . MET A 1 99 ? 9.583 10.999 -6.432 1.00 90.94 99 MET A C 1
ATOM 784 O O . MET A 1 99 ? 10.443 10.219 -6.844 1.00 90.94 99 MET A O 1
ATOM 788 N N . ASN A 1 100 ? 9.552 12.300 -6.733 1.00 86.31 100 ASN A N 1
ATOM 789 C CA . ASN A 1 100 ? 10.537 13.020 -7.545 1.00 86.31 100 ASN A CA 1
ATOM 790 C C . ASN A 1 100 ? 10.781 12.376 -8.919 1.00 86.31 100 ASN A C 1
ATOM 792 O O . ASN A 1 100 ? 11.662 11.524 -9.074 1.00 86.31 100 ASN A O 1
ATOM 796 N N . TYR A 1 101 ? 10.027 12.832 -9.920 1.00 91.19 101 TYR A N 1
ATOM 797 C CA . TYR A 1 101 ? 10.272 12.507 -11.321 1.00 91.19 101 TYR A CA 1
ATOM 798 C C . TYR A 1 101 ? 10.682 13.749 -12.116 1.00 91.19 101 TYR A C 1
ATOM 800 O O . TYR A 1 101 ? 10.247 14.863 -11.821 1.00 91.19 101 TYR A O 1
ATOM 808 N N . SER A 1 102 ? 11.520 13.554 -13.127 1.00 91.38 102 SER A N 1
ATOM 809 C CA . SER A 1 102 ? 11.959 14.601 -14.052 1.00 91.38 102 SER A CA 1
ATOM 810 C C . SER A 1 102 ? 11.987 14.081 -15.484 1.00 91.38 102 SER A C 1
ATOM 812 O O . SER A 1 102 ? 12.026 12.875 -15.716 1.00 91.38 102 SER A O 1
ATOM 814 N N . ASN A 1 103 ? 11.974 14.981 -16.465 1.00 90.62 103 ASN A N 1
ATOM 815 C CA . ASN A 1 103 ? 12.182 14.588 -17.856 1.00 90.62 103 ASN A CA 1
ATOM 816 C C . ASN A 1 103 ? 13.638 14.159 -18.054 1.00 90.62 103 ASN A C 1
ATOM 818 O O . ASN A 1 103 ? 14.559 14.807 -17.548 1.00 90.62 103 ASN A O 1
ATOM 822 N N . SER A 1 104 ? 13.846 13.086 -18.810 1.00 90.38 104 SER A N 1
ATOM 823 C CA . SER A 1 104 ? 15.186 12.718 -19.257 1.00 90.38 104 SER A CA 1
ATOM 824 C C . SER A 1 104 ? 15.702 13.731 -20.283 1.00 90.38 104 SER A C 1
ATOM 826 O O . SER A 1 104 ? 14.976 14.132 -21.192 1.00 90.38 104 SER A O 1
ATOM 828 N N . LEU A 1 105 ? 16.974 14.121 -20.151 1.00 89.25 105 LEU A N 1
ATOM 829 C CA . LEU A 1 105 ? 17.638 15.073 -21.052 1.00 89.25 105 LEU A CA 1
ATOM 830 C C . LEU A 1 105 ? 17.838 14.516 -22.472 1.00 89.25 105 LEU A C 1
ATOM 832 O O . LEU A 1 105 ? 18.094 15.276 -23.397 1.00 89.25 105 LEU A O 1
ATOM 836 N N . GLU A 1 106 ? 17.679 13.204 -22.651 1.00 92.31 106 GLU A N 1
ATOM 837 C CA . GLU A 1 106 ? 17.830 12.511 -23.939 1.00 92.31 106 GLU A CA 1
ATOM 838 C C . GLU A 1 106 ? 16.627 12.697 -24.879 1.00 92.31 106 GLU A C 1
ATOM 840 O O . GLU A 1 106 ? 16.632 12.240 -26.029 1.00 92.31 106 GLU A O 1
ATOM 845 N N . TYR A 1 107 ? 15.565 13.338 -24.385 1.00 89.69 107 TYR A N 1
ATOM 846 C CA . TYR A 1 107 ? 14.315 13.529 -25.102 1.00 89.69 107 TYR A CA 1
ATOM 847 C C . TYR A 1 107 ? 13.978 15.018 -25.217 1.00 89.69 107 TYR A C 1
ATOM 849 O O . TYR A 1 107 ? 13.627 15.678 -24.245 1.00 89.69 107 TYR A O 1
ATOM 857 N N . GLU A 1 108 ? 14.020 15.534 -26.443 1.00 80.94 108 GLU A N 1
ATOM 858 C CA . GLU A 1 108 ? 13.844 16.966 -26.727 1.00 80.94 108 GLU A CA 1
ATOM 859 C C . GLU A 1 108 ? 12.366 17.391 -26.865 1.00 80.94 108 GLU A C 1
ATOM 861 O O . GLU A 1 108 ? 12.049 18.568 -26.739 1.00 80.94 108 GLU A O 1
ATOM 866 N N . ASN A 1 109 ? 11.445 16.441 -27.087 1.00 72.81 109 ASN A N 1
ATOM 867 C CA . ASN A 1 109 ? 10.039 16.709 -27.435 1.00 72.81 109 ASN A CA 1
ATOM 868 C C . ASN A 1 109 ? 9.014 16.169 -26.418 1.00 72.81 109 ASN A C 1
ATOM 870 O O . ASN A 1 109 ? 7.852 15.951 -26.766 1.00 72.81 109 ASN A O 1
ATOM 874 N N . ILE A 1 110 ? 9.405 15.962 -25.156 1.00 72.62 110 ILE A N 1
ATOM 875 C CA . ILE A 1 110 ? 8.435 15.714 -24.074 1.00 72.62 110 ILE A CA 1
ATOM 876 C C . ILE A 1 110 ? 7.863 17.073 -23.651 1.00 72.62 110 ILE A C 1
ATOM 878 O O . ILE A 1 110 ? 8.294 17.686 -22.674 1.00 72.62 110 ILE A O 1
ATOM 882 N N . GLY A 1 111 ? 6.952 17.599 -24.468 1.00 66.88 111 GLY A N 1
ATOM 883 C CA . GLY A 1 111 ? 6.304 18.882 -24.215 1.00 66.88 111 GLY A CA 1
ATOM 884 C C . GLY A 1 111 ? 5.324 18.823 -23.039 1.00 66.88 111 GLY A C 1
ATOM 885 O O . GLY A 1 111 ? 4.853 17.755 -22.657 1.00 66.88 111 GLY A O 1
ATOM 886 N N . LEU A 1 112 ? 4.936 19.994 -22.525 1.00 70.38 112 LEU A N 1
ATOM 887 C CA . LEU A 1 112 ? 3.940 20.149 -21.447 1.00 70.38 112 LEU A CA 1
ATOM 888 C C . LEU A 1 112 ? 2.547 19.578 -21.786 1.00 70.38 112 LEU A C 1
ATOM 890 O O . LEU A 1 112 ? 1.698 19.472 -20.908 1.00 70.38 112 LEU A O 1
ATOM 894 N N . ASN A 1 113 ? 2.308 19.222 -23.050 1.00 79.31 113 ASN A N 1
ATOM 895 C CA . ASN A 1 113 ? 1.032 18.701 -23.537 1.00 79.31 113 ASN A CA 1
ATOM 896 C C . ASN A 1 113 ? 0.897 17.177 -23.392 1.00 79.31 113 ASN A C 1
ATOM 898 O O . ASN A 1 113 ? -0.160 16.646 -23.721 1.00 79.31 113 ASN A O 1
ATOM 902 N N . ILE A 1 114 ? 1.946 16.477 -22.950 1.00 84.19 114 ILE A N 1
ATOM 903 C CA . ILE A 1 114 ? 1.917 15.033 -22.702 1.00 84.19 114 ILE A CA 1
ATOM 904 C C . ILE A 1 114 ? 1.789 14.821 -21.188 1.00 84.19 114 ILE A C 1
ATOM 906 O O . ILE A 1 114 ? 2.744 15.112 -20.460 1.00 84.19 114 ILE A O 1
ATOM 910 N N . PRO A 1 115 ? 0.636 14.333 -20.695 1.00 88.75 115 PRO A N 1
ATOM 911 C CA . PRO A 1 115 ? 0.475 13.988 -19.290 1.00 88.75 115 PRO A CA 1
ATOM 912 C C . PRO A 1 115 ? 1.478 12.906 -18.889 1.00 88.75 115 PRO A C 1
ATOM 914 O O . PRO A 1 115 ? 1.706 11.946 -19.627 1.00 88.75 115 PRO A O 1
ATOM 917 N N . VAL A 1 116 ? 2.059 13.023 -17.697 1.00 88.25 116 VAL A N 1
ATOM 918 C CA . VAL A 1 116 ? 3.022 12.025 -17.201 1.00 88.25 116 VAL A CA 1
ATOM 919 C C . VAL A 1 116 ? 2.368 10.641 -17.056 1.00 88.25 116 VAL A C 1
ATOM 921 O O . VAL A 1 116 ? 3.020 9.605 -17.187 1.00 88.25 116 VAL A O 1
ATOM 924 N N . GLU A 1 117 ? 1.050 10.610 -16.865 1.00 89.69 117 GLU A N 1
ATOM 925 C CA . GLU A 1 117 ? 0.237 9.406 -16.749 1.00 89.69 117 GLU A CA 1
ATOM 926 C C . GLU A 1 117 ? 0.206 8.565 -18.032 1.00 89.69 117 GLU A C 1
ATOM 928 O O . GLU A 1 117 ? -0.168 7.390 -17.958 1.00 89.69 117 GLU A O 1
ATOM 933 N N . ASP A 1 118 ? 0.591 9.132 -19.182 1.00 90.81 118 ASP A N 1
ATOM 934 C CA . ASP A 1 118 ? 0.724 8.416 -20.456 1.00 90.81 118 ASP A CA 1
ATOM 935 C C . ASP A 1 118 ? 2.031 7.621 -20.570 1.00 90.81 118 ASP A C 1
ATOM 937 O O . ASP A 1 118 ? 2.189 6.810 -21.495 1.00 90.81 118 ASP A O 1
ATOM 941 N N . TYR A 1 119 ? 2.956 7.800 -19.624 1.00 92.44 119 TYR A N 1
ATOM 942 C CA . TYR A 1 119 ? 4.204 7.052 -19.584 1.00 92.44 119 TYR A CA 1
ATOM 943 C C . TYR A 1 119 ? 3.952 5.545 -19.445 1.00 92.44 119 TYR A C 1
ATOM 945 O O . TYR A 1 119 ? 3.242 5.098 -18.538 1.00 92.44 119 TYR A O 1
ATOM 953 N N . ASN A 1 120 ? 4.520 4.762 -20.367 1.00 92.44 120 ASN A N 1
ATOM 954 C CA . ASN A 1 120 ? 4.279 3.329 -20.571 1.00 92.44 120 ASN A CA 1
ATOM 955 C C . ASN A 1 120 ? 2.795 2.954 -20.789 1.00 92.44 120 ASN A C 1
ATOM 957 O O . ASN A 1 120 ? 2.387 1.821 -20.519 1.00 92.44 120 ASN A O 1
ATOM 961 N N . LYS A 1 121 ? 1.979 3.898 -21.280 1.00 90.25 121 LYS A N 1
ATOM 962 C CA . LYS A 1 121 ? 0.649 3.643 -21.867 1.00 90.25 121 LYS A CA 1
ATOM 963 C C . LYS A 1 121 ? 0.647 3.993 -23.349 1.00 90.25 121 LYS A C 1
ATOM 965 O O . LYS A 1 121 ? 0.378 3.136 -24.182 1.00 90.25 121 LYS A O 1
ATOM 970 N N . ASN A 1 122 ? 0.981 5.248 -23.641 1.00 88.56 122 ASN A N 1
ATOM 971 C CA . ASN A 1 122 ? 1.002 5.831 -24.981 1.00 88.56 122 ASN A CA 1
ATOM 972 C C . ASN A 1 122 ? 2.399 6.348 -25.354 1.00 88.56 122 ASN A C 1
ATOM 974 O O . ASN A 1 122 ? 2.711 6.493 -26.534 1.00 88.56 122 ASN A O 1
ATOM 978 N N . VAL A 1 123 ? 3.250 6.601 -24.354 1.00 89.56 123 VAL A N 1
ATOM 979 C CA . VAL A 1 123 ? 4.612 7.111 -24.530 1.00 89.56 123 VAL A CA 1
ATOM 980 C C . VAL A 1 123 ? 5.606 6.111 -23.958 1.00 89.56 123 VAL A C 1
ATOM 982 O O . VAL A 1 123 ? 5.578 5.814 -22.765 1.00 89.56 123 VAL A O 1
ATOM 985 N N . PHE A 1 124 ? 6.490 5.604 -24.813 1.00 91.12 124 PHE A N 1
ATOM 986 C CA . PHE A 1 124 ? 7.490 4.593 -24.472 1.00 91.12 124 PHE A CA 1
ATOM 987 C C . PHE A 1 124 ? 8.901 5.114 -24.738 1.00 91.12 124 PHE A C 1
ATOM 989 O O . PHE A 1 124 ? 9.107 5.972 -25.596 1.00 91.12 124 PHE A O 1
ATOM 996 N N . ALA A 1 125 ? 9.874 4.574 -24.007 1.00 91.81 125 ALA A N 1
ATOM 997 C CA . ALA A 1 125 ? 11.284 4.861 -24.224 1.00 91.81 125 ALA A CA 1
ATOM 998 C C . ALA A 1 125 ? 11.742 4.401 -25.617 1.00 91.81 125 ALA A C 1
ATOM 1000 O O . ALA A 1 125 ? 11.417 3.301 -26.056 1.00 91.81 125 ALA A O 1
ATOM 1001 N N . THR A 1 126 ? 12.534 5.223 -26.304 1.00 91.44 126 THR A N 1
ATOM 1002 C CA . THR A 1 126 ? 13.047 4.921 -27.655 1.00 91.44 126 THR A CA 1
ATOM 1003 C C . THR A 1 126 ? 14.549 5.144 -27.807 1.00 91.44 126 THR A C 1
ATOM 1005 O O . THR A 1 126 ? 15.118 4.767 -28.829 1.00 91.44 126 THR A O 1
ATOM 1008 N N . LYS A 1 127 ? 15.198 5.798 -26.839 1.00 92.19 127 LYS A N 1
ATOM 1009 C CA . LYS A 1 127 ? 16.639 6.082 -26.851 1.00 92.19 127 LYS A CA 1
ATOM 1010 C C . LYS A 1 127 ? 17.386 4.999 -26.083 1.00 92.19 127 LYS A C 1
ATOM 1012 O O . LYS A 1 127 ? 16.894 4.543 -25.056 1.00 92.19 127 LYS A O 1
ATOM 1017 N N . LEU A 1 128 ? 18.561 4.609 -26.569 1.00 93.19 128 LEU A N 1
ATOM 1018 C CA . LEU A 1 128 ? 19.422 3.609 -25.937 1.00 93.19 128 LEU A CA 1
ATOM 1019 C C . LEU A 1 128 ? 20.664 4.277 -25.339 1.00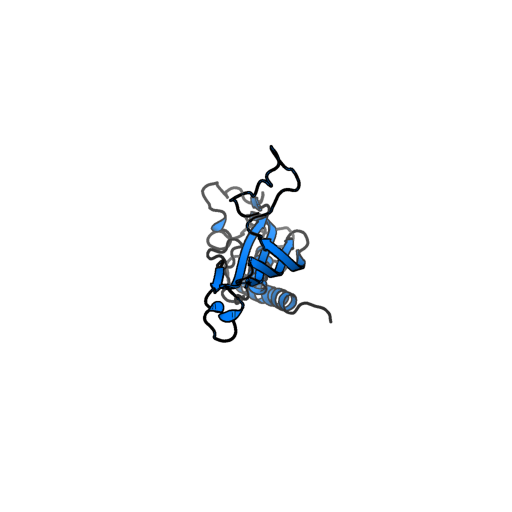 93.19 128 LEU A C 1
ATOM 1021 O O . LEU A 1 128 ? 21.203 5.214 -25.927 1.00 93.19 128 LEU A O 1
ATOM 1025 N N . ASN A 1 129 ? 21.124 3.781 -24.192 1.00 90.56 129 ASN A N 1
ATOM 1026 C CA . ASN A 1 129 ? 22.404 4.161 -23.598 1.00 90.56 129 ASN A CA 1
ATOM 1027 C C . ASN A 1 129 ? 23.575 3.384 -24.241 1.00 90.56 129 ASN A C 1
ATOM 1029 O O . ASN A 1 129 ? 23.383 2.529 -25.108 1.00 90.56 129 ASN A O 1
ATOM 1033 N N . ALA A 1 130 ? 24.803 3.646 -23.783 1.00 90.38 130 ALA A N 1
ATOM 1034 C CA . ALA A 1 130 ? 26.007 2.958 -24.264 1.00 90.38 130 ALA A CA 1
ATOM 1035 C C . ALA A 1 130 ? 26.005 1.432 -24.016 1.00 90.38 130 ALA A C 1
ATOM 1037 O O . ALA A 1 130 ? 26.699 0.698 -24.714 1.00 90.38 130 ALA A O 1
ATOM 1038 N N . SER A 1 131 ? 25.210 0.956 -23.055 1.00 89.44 131 SER A N 1
ATOM 1039 C CA . SER A 1 131 ? 25.016 -0.466 -22.740 1.00 89.44 131 SER A CA 1
ATOM 1040 C C . SER A 1 131 ? 23.881 -1.110 -23.547 1.00 89.44 131 SER A C 1
ATOM 1042 O O . SER A 1 131 ? 23.531 -2.261 -23.294 1.00 89.44 131 SER A O 1
ATOM 1044 N N . ASN A 1 132 ? 23.310 -0.391 -24.522 1.00 89.69 132 ASN A N 1
ATOM 1045 C CA . ASN A 1 132 ? 22.184 -0.832 -25.344 1.00 89.69 132 ASN A CA 1
ATOM 1046 C C . ASN A 1 132 ? 20.897 -1.100 -24.531 1.00 89.69 132 ASN A C 1
ATOM 1048 O O . ASN A 1 132 ? 20.085 -1.957 -24.894 1.00 89.69 132 ASN A O 1
ATOM 1052 N N . GLU A 1 133 ? 20.709 -0.346 -23.445 1.00 91.06 133 GLU A N 1
ATOM 1053 C CA . GLU A 1 133 ? 19.496 -0.346 -22.626 1.00 91.06 133 GLU A CA 1
ATOM 1054 C C . GLU A 1 133 ? 18.662 0.913 -22.878 1.00 91.06 133 GLU A C 1
ATOM 1056 O O . GLU A 1 133 ? 19.206 1.994 -23.109 1.00 91.06 133 GLU A O 1
ATOM 1061 N N . LEU A 1 134 ? 17.338 0.788 -22.808 1.00 92.94 134 LEU A N 1
ATOM 1062 C CA . LEU A 1 134 ? 16.419 1.906 -22.993 1.00 92.94 134 LEU A CA 1
ATOM 1063 C C . LEU A 1 134 ? 16.549 2.929 -21.866 1.00 92.94 134 LEU A C 1
ATOM 1065 O O . LEU A 1 134 ? 16.510 2.600 -20.680 1.00 92.94 134 LEU A O 1
ATOM 1069 N N . ILE A 1 135 ? 16.655 4.192 -22.264 1.00 92.81 135 ILE A N 1
ATOM 1070 C CA . ILE A 1 135 ? 16.678 5.336 -21.362 1.00 92.81 135 ILE A CA 1
ATOM 1071 C C . ILE A 1 135 ? 15.229 5.755 -21.108 1.00 92.81 135 ILE A C 1
ATOM 1073 O O . ILE A 1 135 ? 14.526 6.067 -22.075 1.00 92.81 135 ILE A O 1
ATOM 1077 N N . PRO A 1 136 ? 14.764 5.802 -19.849 1.00 92.88 136 PRO A N 1
ATOM 1078 C CA . PRO A 1 136 ? 13.389 6.169 -19.547 1.00 92.88 136 PRO A CA 1
ATOM 1079 C C . PRO A 1 136 ? 13.067 7.600 -19.992 1.00 92.88 136 PRO A C 1
ATOM 1081 O O . PRO A 1 136 ? 13.922 8.485 -19.966 1.00 92.88 136 PRO A O 1
ATOM 1084 N N . VAL A 1 137 ? 11.812 7.826 -20.382 1.00 92.56 137 VAL A N 1
ATOM 1085 C CA . VAL A 1 137 ? 11.289 9.144 -20.798 1.00 92.56 137 VAL A CA 1
ATOM 1086 C C . VAL A 1 137 ? 11.239 10.095 -19.598 1.00 92.56 137 VAL A C 1
ATOM 1088 O O . VAL A 1 137 ? 11.696 11.236 -19.678 1.00 92.56 137 VAL A O 1
ATOM 1091 N N . TYR A 1 138 ? 10.757 9.590 -18.460 1.00 92.88 138 TYR A N 1
ATOM 1092 C CA . TYR A 1 138 ? 10.766 10.281 -17.173 1.00 92.88 138 TYR A CA 1
ATOM 1093 C C . TYR A 1 138 ? 11.662 9.526 -16.199 1.00 92.88 138 TYR A C 1
ATOM 1095 O O . TYR A 1 138 ? 11.447 8.341 -15.986 1.00 92.88 138 TYR A O 1
ATOM 1103 N N . VAL A 1 139 ? 12.638 10.181 -15.582 1.00 92.94 139 VAL A N 1
ATOM 1104 C CA . VAL A 1 139 ? 13.501 9.576 -14.561 1.00 92.94 139 VAL A CA 1
ATOM 1105 C C . VAL A 1 139 ? 12.786 9.650 -13.218 1.00 92.94 139 VAL A C 1
ATOM 1107 O O . VAL A 1 139 ? 12.532 10.746 -12.726 1.00 92.94 139 VAL A O 1
ATOM 1110 N N . ILE A 1 140 ? 12.451 8.504 -12.629 1.00 95.06 140 ILE A N 1
ATOM 1111 C CA . ILE A 1 140 ? 11.787 8.405 -11.324 1.00 95.06 140 ILE A CA 1
ATOM 1112 C C . ILE A 1 140 ? 12.837 8.075 -10.265 1.00 95.06 140 ILE A C 1
ATOM 1114 O O . ILE A 1 140 ? 13.627 7.153 -10.440 1.00 95.06 140 ILE A O 1
ATOM 1118 N N . SER A 1 141 ? 12.838 8.795 -9.142 1.00 94.81 141 SER A N 1
ATOM 1119 C CA . SER A 1 141 ? 13.798 8.531 -8.059 1.00 94.81 141 SER A CA 1
ATOM 1120 C C . SER A 1 141 ? 13.345 7.379 -7.160 1.00 94.81 141 SER A C 1
ATOM 1122 O O . SER A 1 141 ? 14.125 6.486 -6.817 1.00 94.81 141 SER A O 1
ATOM 1124 N N . GLN A 1 142 ? 12.076 7.401 -6.749 1.00 95.56 142 GLN A N 1
ATOM 1125 C CA . GLN A 1 142 ? 11.521 6.428 -5.815 1.00 95.56 142 GLN A CA 1
ATOM 1126 C C . GLN A 1 142 ? 10.009 6.296 -5.999 1.00 95.56 142 GLN A C 1
ATOM 1128 O O . GLN A 1 142 ? 9.324 7.255 -6.342 1.00 95.56 142 GLN A O 1
ATOM 1133 N N . VAL A 1 143 ? 9.475 5.115 -5.705 1.00 95.94 143 VAL A N 1
ATOM 1134 C CA . VAL A 1 143 ? 8.033 4.912 -5.521 1.00 95.94 143 VAL A CA 1
ATOM 1135 C C . VAL A 1 143 ? 7.763 4.394 -4.115 1.00 95.94 143 VAL A C 1
ATOM 1137 O O . VAL A 1 143 ? 8.575 3.648 -3.562 1.00 95.94 143 VAL A O 1
ATOM 1140 N N . MET A 1 144 ? 6.642 4.800 -3.526 1.00 95.50 144 MET A N 1
ATOM 1141 C CA . MET A 1 144 ? 6.264 4.444 -2.161 1.00 95.50 144 MET A CA 1
ATOM 1142 C C . MET A 1 144 ? 4.826 3.925 -2.105 1.00 95.50 144 MET A C 1
ATOM 1144 O O . MET A 1 144 ? 3.930 4.500 -2.720 1.00 95.50 144 MET A O 1
ATOM 1148 N N . ILE A 1 145 ? 4.613 2.849 -1.349 1.00 94.75 145 ILE A N 1
ATOM 1149 C CA . ILE A 1 145 ? 3.299 2.361 -0.922 1.00 94.75 145 ILE A CA 1
ATOM 1150 C C . ILE A 1 145 ? 3.240 2.516 0.599 1.00 94.75 145 ILE A C 1
ATOM 1152 O O . ILE A 1 145 ? 4.059 1.929 1.303 1.00 94.75 145 ILE A O 1
ATOM 1156 N N . SER A 1 146 ? 2.288 3.297 1.105 1.00 95.19 146 SER A N 1
ATOM 1157 C CA . SER A 1 146 ? 2.024 3.417 2.542 1.00 95.19 146 SER A CA 1
ATOM 1158 C C . SER A 1 146 ? 0.652 2.837 2.847 1.00 95.19 146 SER A C 1
ATOM 1160 O O . SER A 1 146 ? -0.359 3.272 2.295 1.00 95.19 146 SER A O 1
ATOM 1162 N N . GLU A 1 147 ? 0.615 1.835 3.714 1.00 95.25 147 GLU A N 1
ATOM 1163 C CA . GLU A 1 147 ? -0.601 1.154 4.136 1.00 95.25 147 GLU A CA 1
ATOM 1164 C C . GLU A 1 147 ? -0.728 1.202 5.649 1.00 95.25 147 GLU A C 1
ATOM 1166 O O . GLU A 1 147 ? 0.236 1.007 6.389 1.00 95.25 147 GLU A O 1
ATOM 1171 N N . GLN A 1 148 ? -1.941 1.436 6.127 1.00 96.88 148 GLN A N 1
ATOM 1172 C CA . GLN A 1 148 ? -2.202 1.611 7.543 1.00 96.88 148 GLN A CA 1
ATOM 1173 C C . GLN A 1 148 ? -3.570 1.054 7.903 1.00 96.88 148 GLN A C 1
ATOM 1175 O O . GLN A 1 148 ? -4.577 1.403 7.293 1.00 96.88 148 GLN A O 1
ATOM 1180 N N . PHE A 1 149 ? -3.598 0.258 8.965 1.00 98.00 149 PHE A N 1
ATOM 1181 C CA . PHE A 1 149 ? -4.801 -0.084 9.696 1.00 98.00 149 PHE A CA 1
ATOM 1182 C C . PHE A 1 149 ? -4.862 0.715 10.999 1.00 98.00 149 PHE A C 1
ATOM 1184 O O . PHE A 1 149 ? -4.048 0.511 11.904 1.00 98.00 149 PHE A O 1
ATOM 1191 N N . ALA A 1 150 ? -5.832 1.619 11.111 1.00 96.62 150 ALA A N 1
ATOM 1192 C CA . ALA A 1 150 ? -5.948 2.550 12.231 1.00 96.62 150 ALA A CA 1
ATOM 1193 C C . ALA A 1 150 ? -7.410 2.750 12.666 1.00 96.62 150 ALA A C 1
ATOM 1195 O O . ALA A 1 150 ? -8.003 3.792 12.378 1.00 96.62 150 ALA A O 1
ATOM 1196 N N . PRO A 1 151 ? -7.996 1.785 13.393 1.00 97.50 151 PRO A N 1
ATOM 1197 C CA . PRO A 1 151 ? -7.366 0.566 13.908 1.00 97.50 151 PRO A CA 1
ATOM 1198 C C . PRO A 1 151 ? -7.532 -0.642 12.972 1.00 97.50 151 PRO A C 1
ATOM 1200 O O . PRO A 1 151 ? -8.481 -0.707 12.194 1.00 97.50 151 PRO A O 1
ATOM 1203 N N . LEU A 1 152 ? -6.640 -1.631 13.096 1.00 97.44 152 LEU A N 1
ATOM 1204 C CA . LEU A 1 152 ? -6.883 -2.988 12.587 1.00 97.44 152 LEU A CA 1
ATOM 1205 C C . LEU A 1 152 ? -8.014 -3.637 13.378 1.00 97.44 152 LEU A C 1
ATOM 1207 O O . LEU A 1 152 ? -8.892 -4.279 12.815 1.00 97.44 152 LEU A O 1
ATOM 1211 N N . ILE A 1 153 ? -7.996 -3.468 14.696 1.00 97.69 153 ILE A N 1
ATOM 1212 C CA . ILE A 1 153 ? -9.097 -3.859 15.571 1.00 97.69 153 ILE A CA 1
ATOM 1213 C C . ILE A 1 153 ? -9.190 -2.797 16.657 1.00 97.69 153 ILE A C 1
ATOM 1215 O O . ILE A 1 153 ? -8.263 -2.640 17.450 1.00 97.69 153 ILE A O 1
ATOM 1219 N N . GLY A 1 154 ? -10.284 -2.043 16.659 1.00 97.81 154 GLY A N 1
ATOM 1220 C CA . GLY A 1 154 ? -10.617 -1.087 17.707 1.00 97.81 154 GLY A CA 1
ATOM 1221 C C . GLY A 1 154 ? -11.863 -1.534 18.440 1.00 97.81 154 GLY A C 1
ATOM 1222 O O . GLY A 1 154 ? -12.853 -1.884 17.805 1.00 97.81 154 GLY A O 1
ATOM 1223 N N . VAL A 1 155 ? -11.837 -1.525 19.765 1.00 96.94 155 VAL A N 1
ATOM 1224 C CA . VAL A 1 155 ? -13.005 -1.833 20.587 1.00 96.94 155 VAL A CA 1
ATOM 1225 C C . VAL A 1 155 ? -13.190 -0.726 21.607 1.00 96.94 155 VAL A C 1
ATOM 1227 O O . VAL A 1 155 ? -12.292 -0.440 22.394 1.00 96.94 155 VAL A O 1
ATOM 1230 N N . ASN A 1 156 ? -14.365 -0.106 21.595 1.00 96.38 156 ASN A N 1
ATOM 1231 C CA . ASN A 1 156 ? -14.739 0.942 22.533 1.00 96.38 156 ASN A CA 1
ATOM 1232 C C . ASN A 1 156 ? -15.978 0.521 23.327 1.00 96.38 156 ASN A C 1
ATOM 1234 O O . ASN A 1 156 ? -17.052 0.290 22.769 1.00 96.38 156 ASN A O 1
ATOM 1238 N N . PHE A 1 157 ? -15.820 0.449 24.639 1.00 95.19 157 PHE A N 1
ATOM 1239 C CA . PHE A 1 157 ? -16.850 0.120 25.605 1.00 95.19 157 PHE A CA 1
ATOM 1240 C C . PHE A 1 157 ? -17.254 1.372 26.371 1.00 95.19 157 PHE A C 1
ATOM 1242 O O . PHE A 1 157 ? -16.423 2.052 26.973 1.00 95.19 157 PHE A O 1
ATOM 1249 N N . ARG A 1 158 ? -18.558 1.624 26.440 1.00 93.81 158 ARG A N 1
ATOM 1250 C CA . ARG A 1 158 ? -19.149 2.598 27.356 1.00 93.81 158 ARG A CA 1
ATOM 1251 C C . ARG A 1 158 ? -20.077 1.866 28.299 1.00 93.81 158 ARG A C 1
ATOM 1253 O O . ARG A 1 158 ? -20.962 1.136 27.863 1.00 93.81 158 ARG A O 1
ATOM 1260 N N . THR A 1 159 ? -19.889 2.055 29.595 1.00 93.06 159 THR A N 1
ATOM 1261 C CA . THR A 1 159 ? -20.727 1.431 30.626 1.00 93.06 159 THR A CA 1
ATOM 1262 C C . THR A 1 159 ? -21.868 2.347 31.057 1.00 93.06 159 THR A C 1
ATOM 1264 O O . THR A 1 159 ? -21.798 3.573 30.925 1.00 93.06 159 THR A O 1
ATOM 1267 N N . LYS A 1 160 ? -22.904 1.766 31.674 1.00 90.62 160 LYS A N 1
ATOM 1268 C CA . LYS A 1 160 ? -23.966 2.545 32.345 1.00 90.62 160 LYS A CA 1
ATOM 1269 C C . LYS A 1 160 ? -23.433 3.391 33.504 1.00 90.62 160 LYS A C 1
ATOM 1271 O O . LYS A 1 160 ? -24.004 4.426 33.824 1.00 90.62 160 LYS A O 1
ATOM 1276 N 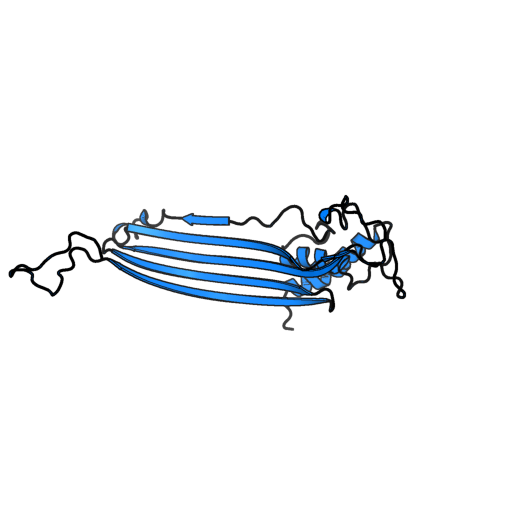N . LYS A 1 161 ? -22.300 2.990 34.087 1.00 89.56 161 LYS A N 1
ATOM 1277 C CA . LYS A 1 161 ? -21.599 3.709 35.161 1.00 89.56 161 LYS A CA 1
ATOM 1278 C C . LYS A 1 161 ? -20.662 4.807 34.643 1.00 89.56 161 LYS A C 1
ATOM 1280 O O . LYS A 1 161 ? -19.781 5.229 35.378 1.00 89.56 161 LYS A O 1
ATOM 1285 N N . LYS A 1 162 ? -20.828 5.257 33.391 1.00 88.88 162 LYS A N 1
ATOM 1286 C CA . LYS A 1 162 ? -20.038 6.338 32.772 1.00 88.88 162 LYS A CA 1
ATOM 1287 C C . LYS A 1 162 ? -18.521 6.084 32.724 1.00 88.88 162 LYS A C 1
ATOM 1289 O O . LYS A 1 162 ? -17.738 7.024 32.625 1.00 88.88 162 LYS A O 1
ATOM 1294 N N . LEU A 1 163 ? -18.112 4.815 32.757 1.00 93.19 163 LEU A N 1
ATOM 1295 C CA . LEU A 1 163 ? -16.759 4.384 32.406 1.00 93.19 163 LEU A CA 1
ATOM 1296 C C . LEU A 1 163 ? -16.675 4.164 30.890 1.00 93.19 163 LEU A C 1
ATOM 1298 O O . LEU A 1 163 ? -17.513 3.439 30.342 1.00 93.19 163 LEU A O 1
ATOM 1302 N N . ASN A 1 164 ? -15.661 4.749 30.262 1.00 94.81 164 ASN A N 1
ATOM 1303 C CA . ASN A 1 164 ? -15.251 4.538 28.880 1.00 94.81 164 ASN A CA 1
ATOM 1304 C C . ASN A 1 164 ? -13.934 3.754 28.885 1.00 94.81 164 ASN A C 1
ATOM 1306 O O . ASN A 1 164 ? -12.988 4.139 29.572 1.00 94.81 164 ASN A O 1
ATOM 1310 N N . LEU A 1 165 ? -13.870 2.674 28.120 1.00 96.12 165 LEU A N 1
ATOM 1311 C CA . LEU A 1 165 ? -12.660 1.891 27.899 1.00 96.12 165 LEU A CA 1
ATOM 1312 C C . LEU A 1 165 ? -12.507 1.694 26.398 1.00 96.12 165 LEU A C 1
ATOM 1314 O O . LEU A 1 165 ? -13.401 1.142 25.762 1.00 96.12 165 LEU A O 1
ATOM 1318 N N . ARG A 1 166 ? -11.365 2.080 25.844 1.00 97.19 166 ARG A N 1
ATOM 1319 C CA . ARG A 1 166 ? -11.047 1.874 24.436 1.00 97.19 166 ARG A CA 1
ATOM 1320 C C . ARG A 1 166 ? -9.717 1.153 24.299 1.00 97.19 166 ARG A C 1
ATOM 1322 O O . ARG A 1 166 ? -8.751 1.487 24.973 1.00 97.19 166 ARG A O 1
ATOM 1329 N N . PHE A 1 167 ? -9.683 0.173 23.411 1.00 98.12 167 PHE A N 1
ATOM 1330 C CA . PHE A 1 167 ? -8.482 -0.531 22.993 1.00 98.12 167 PHE A CA 1
ATOM 1331 C C . PHE A 1 167 ? -8.386 -0.453 21.474 1.00 98.12 167 PHE A C 1
ATOM 1333 O O . PHE A 1 167 ? -9.328 -0.844 20.793 1.00 98.12 167 PHE A O 1
ATOM 1340 N N . ASP A 1 168 ? -7.254 0.004 20.951 1.00 98.25 168 ASP A N 1
ATOM 1341 C CA . ASP A 1 168 ? -6.972 0.000 19.518 1.00 98.25 168 ASP A CA 1
ATOM 1342 C C . ASP A 1 168 ? -5.671 -0.753 19.256 1.00 98.25 168 ASP A C 1
ATOM 1344 O O . ASP A 1 168 ? -4.631 -0.413 19.819 1.00 98.25 168 ASP A O 1
ATOM 1348 N N . TYR A 1 169 ? -5.717 -1.725 18.352 1.00 98.38 169 TYR A N 1
ATOM 1349 C CA . TYR A 1 169 ? -4.539 -2.318 17.732 1.00 98.38 169 TYR A CA 1
ATOM 1350 C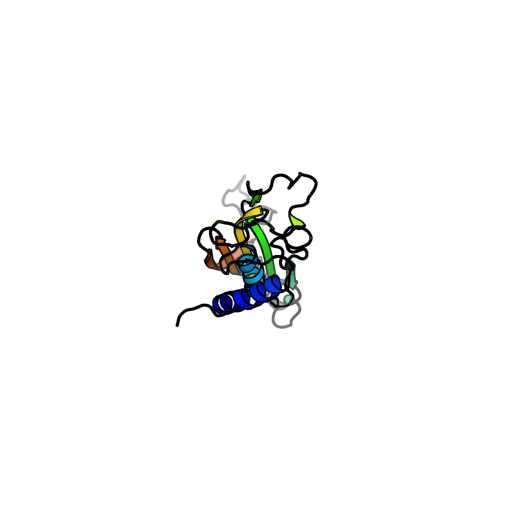 C . TYR A 1 169 ? -4.371 -1.737 16.329 1.00 98.38 169 TYR A C 1
ATOM 1352 O O . TYR A 1 169 ? -5.288 -1.808 15.507 1.00 98.38 169 TYR A O 1
ATOM 1360 N N . LYS A 1 170 ? -3.215 -1.134 16.060 1.00 98.38 170 LYS A N 1
ATOM 1361 C CA . LYS A 1 170 ? -2.892 -0.420 14.823 1.00 98.38 170 LYS A CA 1
ATOM 1362 C C . LYS A 1 170 ? -1.691 -1.077 14.164 1.00 98.38 170 LYS A C 1
ATOM 1364 O O . LYS A 1 170 ? -0.770 -1.540 14.834 1.00 98.38 170 LYS A O 1
ATOM 1369 N N . THR A 1 171 ? -1.687 -1.101 12.842 1.00 98.00 171 THR A N 1
ATOM 1370 C CA . THR A 1 171 ? -0.538 -1.591 12.076 1.00 98.00 171 THR A CA 1
ATOM 1371 C C . THR A 1 171 ? -0.280 -0.654 10.912 1.00 98.00 171 THR A C 1
ATOM 1373 O O . THR A 1 171 ? -1.223 -0.100 10.351 1.00 98.00 171 THR A O 1
ATOM 1376 N N . LYS A 1 172 ? 0.985 -0.450 10.565 1.00 97.56 172 LYS A N 1
ATOM 1377 C CA . LYS A 1 172 ? 1.403 0.358 9.422 1.00 97.56 172 LYS A CA 1
ATOM 1378 C C . LYS A 1 172 ? 2.523 -0.361 8.687 1.00 97.56 172 LYS A C 1
ATOM 1380 O O . LYS A 1 172 ? 3.372 -0.981 9.325 1.00 97.56 172 LYS A O 1
ATOM 1385 N N . ARG A 1 173 ? 2.512 -0.271 7.366 1.00 95.38 173 ARG A N 1
ATOM 1386 C CA . ARG A 1 173 ? 3.563 -0.754 6.484 1.00 95.38 173 ARG A CA 1
ATOM 1387 C C . ARG A 1 173 ? 3.909 0.346 5.491 1.00 95.38 173 ARG A C 1
ATOM 1389 O O . ARG A 1 173 ? 3.060 0.744 4.701 1.00 95.38 173 ARG A O 1
ATOM 1396 N N . ASP A 1 174 ? 5.152 0.804 5.530 1.00 96.56 174 ASP A N 1
ATOM 1397 C CA . ASP A 1 174 ? 5.715 1.710 4.533 1.00 96.56 174 ASP A CA 1
ATOM 1398 C C . ASP A 1 174 ? 6.714 0.934 3.670 1.00 96.56 174 ASP A C 1
ATOM 1400 O O . ASP A 1 174 ? 7.685 0.367 4.170 1.00 96.56 174 ASP A O 1
ATOM 1404 N N . LEU A 1 175 ? 6.460 0.895 2.367 1.00 95.50 175 LEU A N 1
ATOM 1405 C CA . LEU A 1 175 ? 7.282 0.222 1.369 1.00 95.50 175 LEU A CA 1
ATOM 1406 C C . LEU A 1 175 ? 7.834 1.262 0.409 1.00 95.50 175 LEU A C 1
ATOM 1408 O O . LEU A 1 175 ? 7.066 1.980 -0.226 1.00 95.50 175 LEU A O 1
ATOM 1412 N N . ALA A 1 176 ? 9.149 1.316 0.264 1.00 96.19 176 ALA A N 1
ATOM 1413 C CA . ALA A 1 176 ? 9.816 2.239 -0.639 1.00 96.19 176 ALA A CA 1
ATOM 1414 C C . ALA A 1 176 ? 10.732 1.470 -1.587 1.00 96.19 176 ALA A C 1
ATOM 1416 O O . ALA A 1 176 ? 11.561 0.680 -1.145 1.00 96.19 176 ALA A O 1
ATOM 1417 N N . LEU A 1 177 ? 10.606 1.721 -2.885 1.00 96.44 177 LEU A N 1
ATOM 1418 C CA . LEU A 1 177 ? 11.486 1.170 -3.908 1.00 96.44 177 LEU A CA 1
ATOM 1419 C C . LEU A 1 177 ? 12.311 2.313 -4.512 1.00 96.44 177 LEU A C 1
ATOM 1421 O O . LEU A 1 177 ? 11.763 3.214 -5.148 1.00 96.44 177 LEU A O 1
ATOM 1425 N N . ASN A 1 178 ? 13.625 2.271 -4.303 1.00 96.00 178 ASN A N 1
ATOM 1426 C CA . ASN A 1 178 ? 14.580 3.253 -4.809 1.00 96.00 178 ASN A CA 1
ATOM 1427 C C . ASN A 1 178 ? 15.136 2.810 -6.173 1.00 96.00 178 ASN A C 1
ATOM 1429 O O . ASN A 1 178 ? 15.626 1.688 -6.312 1.00 96.00 178 ASN A O 1
ATOM 1433 N N . MET A 1 179 ? 15.049 3.683 -7.181 1.00 93.94 179 MET A N 1
ATOM 1434 C CA . MET A 1 179 ? 15.447 3.357 -8.557 1.00 93.94 179 MET A CA 1
ATOM 1435 C C . MET A 1 179 ? 16.959 3.407 -8.764 1.00 93.94 179 MET A C 1
ATOM 1437 O O . MET A 1 179 ? 17.495 2.609 -9.527 1.00 93.94 179 MET A O 1
ATOM 1441 N N . SER A 1 180 ? 17.667 4.285 -8.051 1.00 89.38 180 SER A N 1
ATOM 1442 C CA . SER A 1 180 ? 19.108 4.495 -8.237 1.00 89.38 180 SER A CA 1
ATOM 1443 C C . SER A 1 180 ? 19.945 3.265 -7.885 1.00 89.38 180 SER A C 1
ATOM 1445 O O . SER A 1 180 ? 21.020 3.067 -8.446 1.00 89.38 180 SER A O 1
ATOM 1447 N N . ASN A 1 181 ? 19.471 2.440 -6.949 1.00 90.81 181 ASN A N 1
ATOM 1448 C CA . ASN A 1 181 ? 20.156 1.224 -6.509 1.00 90.81 181 ASN A CA 1
ATOM 1449 C C . ASN A 1 181 ? 19.280 -0.041 -6.569 1.00 90.81 181 ASN A C 1
ATOM 1451 O O . ASN A 1 181 ? 19.719 -1.093 -6.104 1.00 90.81 181 ASN A O 1
ATOM 1455 N N . ALA A 1 182 ? 18.072 0.049 -7.140 1.00 92.88 182 ALA A N 1
ATOM 1456 C CA . ALA A 1 182 ? 17.103 -1.045 -7.235 1.00 92.88 182 ALA A CA 1
ATOM 1457 C C . ALA A 1 182 ? 16.810 -1.735 -5.883 1.00 92.88 182 ALA A C 1
ATOM 1459 O O . ALA A 1 182 ? 16.684 -2.958 -5.810 1.00 92.88 182 ALA A O 1
ATOM 1460 N N . GLN A 1 183 ? 16.719 -0.958 -4.799 1.00 93.81 183 GLN A N 1
ATOM 1461 C CA . GLN A 1 183 ? 16.513 -1.474 -3.445 1.00 93.81 183 GLN A CA 1
ATOM 1462 C C . GLN A 1 183 ? 15.076 -1.267 -2.967 1.00 93.81 183 GLN A C 1
ATOM 1464 O O . GLN A 1 183 ? 14.520 -0.176 -3.096 1.00 93.81 183 GLN A O 1
ATOM 1469 N N . VAL A 1 184 ? 14.507 -2.298 -2.337 1.00 95.06 184 VAL A N 1
ATOM 1470 C CA . VAL A 1 184 ? 13.245 -2.205 -1.592 1.00 95.06 184 VAL A CA 1
ATOM 1471 C C . VAL A 1 184 ? 13.540 -2.058 -0.100 1.00 95.06 184 VAL A C 1
ATOM 1473 O O . VAL A 1 184 ? 14.328 -2.814 0.465 1.00 95.06 184 VAL A O 1
ATOM 1476 N N . THR A 1 185 ? 12.889 -1.098 0.546 1.00 95.31 185 THR A N 1
ATOM 1477 C CA . THR A 1 185 ? 12.862 -0.921 2.000 1.00 95.31 185 THR A CA 1
ATOM 1478 C C . THR A 1 185 ? 11.439 -1.137 2.497 1.00 95.31 185 THR A C 1
ATOM 1480 O O . THR A 1 185 ? 10.508 -0.535 1.971 1.00 95.31 185 THR A O 1
ATOM 1483 N N . GLU A 1 186 ? 11.275 -1.981 3.514 1.00 95.00 186 GLU A N 1
ATOM 1484 C CA . GLU A 1 186 ? 9.999 -2.250 4.183 1.00 95.00 186 GLU A CA 1
ATOM 1485 C C . GLU A 1 186 ? 10.114 -1.859 5.660 1.00 95.00 186 GLU A C 1
ATOM 1487 O O . GLU A 1 186 ? 10.992 -2.351 6.373 1.00 95.00 186 GLU A O 1
ATOM 1492 N N . LEU A 1 187 ? 9.228 -0.976 6.119 1.00 96.25 187 LEU A N 1
ATOM 1493 C CA . LEU A 1 187 ? 9.101 -0.577 7.515 1.00 96.25 187 LEU A CA 1
ATOM 1494 C C . LEU A 1 187 ? 7.721 -0.978 8.031 1.00 96.25 187 LEU A C 1
ATOM 1496 O O . LEU A 1 187 ? 6.707 -0.428 7.605 1.00 96.25 187 LEU A O 1
ATOM 1500 N N . ASN A 1 188 ? 7.701 -1.900 8.992 1.00 95.75 188 ASN A N 1
ATOM 1501 C CA . ASN A 1 188 ? 6.475 -2.403 9.598 1.00 95.75 188 ASN A CA 1
ATOM 1502 C C . ASN A 1 188 ? 6.363 -1.921 11.046 1.00 95.75 188 ASN A C 1
ATOM 1504 O O . ASN A 1 188 ? 7.188 -2.271 11.889 1.00 95.75 188 ASN A O 1
ATOM 1508 N N . THR A 1 189 ? 5.301 -1.177 11.340 1.00 97.69 189 THR A N 1
ATOM 1509 C CA . THR A 1 189 ? 4.984 -0.662 12.675 1.00 97.69 189 THR A CA 1
ATOM 1510 C C . THR A 1 189 ? 3.737 -1.351 13.212 1.00 97.69 189 THR A C 1
ATOM 1512 O O . THR A 1 189 ? 2.770 -1.595 12.485 1.00 97.69 189 THR A O 1
ATOM 1515 N N . ARG A 1 190 ? 3.749 -1.682 14.502 1.00 97.62 190 ARG A N 1
ATOM 1516 C CA . ARG A 1 190 ? 2.612 -2.269 15.214 1.00 97.62 190 ARG A CA 1
ATOM 1517 C C . ARG A 1 190 ? 2.462 -1.546 16.538 1.00 97.62 190 ARG A C 1
ATOM 1519 O O . ARG A 1 190 ? 3.333 -1.666 17.393 1.00 97.62 190 ARG A O 1
ATOM 1526 N N . ASP A 1 191 ? 1.341 -0.863 16.703 1.00 97.38 191 ASP A N 1
ATOM 1527 C CA . ASP A 1 191 ? 1.045 -0.090 17.901 1.00 97.38 191 ASP A CA 1
ATOM 1528 C C . ASP A 1 191 ? -0.209 -0.633 18.570 1.00 97.38 191 ASP A C 1
ATOM 1530 O O . ASP A 1 191 ? -1.142 -1.110 17.921 1.00 97.38 191 ASP A O 1
ATOM 1534 N N . TRP A 1 192 ? -0.259 -0.520 19.886 1.00 96.94 192 TRP A N 1
ATOM 1535 C CA . TRP A 1 192 ? -1.479 -0.732 20.646 1.00 96.94 192 TRP A CA 1
ATOM 1536 C C . TRP A 1 192 ? -1.693 0.469 21.560 1.00 96.94 192 TRP A C 1
ATOM 1538 O O . TRP A 1 192 ? -0.741 1.066 22.059 1.00 96.94 192 TRP A O 1
ATOM 1548 N N . SER A 1 193 ? -2.948 0.852 21.761 1.00 97.19 193 SER A N 1
ATOM 1549 C CA . SER A 1 193 ? -3.306 1.933 22.674 1.00 97.19 193 SER A CA 1
ATOM 1550 C C . SER A 1 193 ? -4.508 1.544 23.512 1.00 97.19 193 SER A C 1
ATOM 1552 O O . SER A 1 193 ? -5.474 0.988 22.993 1.00 97.19 193 SER A O 1
ATOM 1554 N N . VAL A 1 194 ? -4.444 1.874 24.799 1.00 97.56 194 VAL A N 1
ATOM 1555 C CA . VAL A 1 194 ? -5.541 1.732 25.755 1.00 97.56 194 VAL A CA 1
ATOM 1556 C C . VAL A 1 194 ? -5.903 3.118 26.264 1.00 97.56 194 VAL A C 1
ATOM 1558 O O . VAL A 1 194 ? -5.031 3.868 26.693 1.00 97.56 194 VAL A O 1
ATOM 1561 N N . GLU A 1 195 ? -7.186 3.444 26.243 1.00 96.69 195 GLU A N 1
ATOM 1562 C CA . GLU A 1 195 ? -7.731 4.687 26.774 1.00 96.69 195 GLU A CA 1
ATOM 1563 C C . GLU A 1 195 ? -8.799 4.356 27.821 1.00 96.69 195 GLU A C 1
ATOM 1565 O O . GLU A 1 195 ? -9.693 3.536 27.596 1.00 96.69 195 GLU A O 1
ATOM 1570 N N . LEU A 1 196 ? -8.684 4.990 28.986 1.00 96.12 196 LEU A N 1
ATOM 1571 C CA . LEU A 1 196 ? -9.596 4.858 30.115 1.00 96.12 196 LEU A CA 1
ATOM 1572 C C . LEU A 1 196 ? -10.151 6.242 30.445 1.00 96.12 196 LEU A C 1
ATOM 1574 O O . LEU A 1 196 ? -9.389 7.166 30.718 1.00 96.12 196 LEU A O 1
ATOM 1578 N N . GLY A 1 197 ? -11.472 6.380 30.450 1.00 93.50 197 GLY A N 1
ATOM 1579 C CA . GLY A 1 197 ? -12.160 7.614 30.815 1.00 93.50 197 GLY A CA 1
ATOM 1580 C C . GLY A 1 197 ? -13.273 7.344 31.817 1.00 93.50 197 GLY A C 1
ATOM 1581 O O . GLY A 1 197 ? -13.960 6.330 31.733 1.00 93.50 197 GLY A O 1
ATOM 1582 N N . TYR A 1 198 ? -13.481 8.250 32.765 1.00 90.56 198 TYR A N 1
ATOM 1583 C CA . TYR A 1 198 ? -14.577 8.164 33.725 1.00 90.56 198 TYR A CA 1
ATOM 1584 C C . TYR A 1 198 ? -15.191 9.544 33.921 1.00 90.56 198 TYR A C 1
ATOM 1586 O O . TYR A 1 198 ? -14.470 10.494 34.203 1.00 90.56 198 TYR A O 1
ATOM 1594 N N . THR A 1 199 ? -16.512 9.642 33.785 1.00 85.31 199 THR A N 1
ATOM 1595 C CA . THR A 1 199 ? -17.258 10.896 33.976 1.00 85.31 199 THR A CA 1
ATOM 1596 C C . THR A 1 199 ? -18.088 10.810 35.251 1.00 85.31 199 THR A C 1
ATOM 1598 O O . THR A 1 199 ? -18.840 9.845 35.435 1.00 85.31 199 THR A O 1
ATOM 1601 N N . LYS A 1 200 ? -17.999 11.821 36.125 1.00 78.12 200 LYS A N 1
ATOM 1602 C CA . LYS A 1 200 ? -18.735 11.857 37.398 1.00 78.12 200 LYS A CA 1
ATOM 1603 C C . LYS A 1 200 ? -19.638 13.079 37.480 1.00 78.12 200 LYS A C 1
ATOM 1605 O O . LYS A 1 200 ? -19.195 14.220 37.486 1.00 78.12 200 LYS A O 1
ATOM 1610 N N . ASN A 1 201 ? -20.925 12.825 37.678 1.00 72.44 201 ASN A N 1
ATOM 1611 C CA . ASN A 1 201 ? -21.907 13.890 37.842 1.00 72.44 201 ASN A CA 1
ATOM 1612 C C . ASN A 1 201 ? -21.855 14.467 39.258 1.00 72.44 201 ASN A C 1
ATOM 1614 O O . ASN A 1 201 ? -21.589 13.745 40.223 1.00 72.44 201 ASN A O 1
ATOM 1618 N N . ASN A 1 202 ? -22.184 15.755 39.388 1.00 66.19 202 ASN A N 1
ATOM 1619 C CA . ASN A 1 202 ? -22.312 16.463 40.665 1.00 66.19 202 ASN A CA 1
ATOM 1620 C C . ASN A 1 202 ? -21.031 16.446 41.517 1.00 66.19 202 ASN A C 1
ATOM 1622 O O . ASN A 1 202 ? -21.064 16.159 42.720 1.00 66.19 202 ASN A O 1
ATOM 1626 N N . MET A 1 203 ? -19.893 16.775 40.906 1.00 64.12 203 MET A N 1
ATOM 1627 C CA . MET A 1 203 ? -18.662 17.044 41.647 1.00 64.12 203 MET A CA 1
ATOM 1628 C C . MET A 1 203 ? -18.886 18.228 42.604 1.00 64.12 203 MET A C 1
ATOM 1630 O O . MET A 1 203 ? -19.149 19.358 42.191 1.00 64.12 203 MET A O 1
ATOM 1634 N N . LYS A 1 204 ? -18.820 17.948 43.911 1.00 61.12 204 LYS A N 1
ATOM 1635 C CA . LYS A 1 204 ? -18.826 18.961 44.973 1.00 61.12 204 LYS A CA 1
ATOM 1636 C C . LYS A 1 204 ? -17.425 19.561 45.054 1.00 61.12 204 LYS A C 1
ATOM 1638 O O . LYS A 1 204 ? -16.487 18.840 45.387 1.00 61.12 204 LYS A O 1
ATOM 1643 N N . LEU A 1 205 ? -17.281 20.846 44.736 1.00 64.62 205 LEU A N 1
ATOM 1644 C CA . LEU A 1 205 ? -15.996 21.536 44.864 1.00 64.62 205 LEU A CA 1
ATOM 1645 C C . LEU A 1 205 ? -15.635 21.708 46.353 1.00 64.62 205 LEU A C 1
ATOM 1647 O O . LEU A 1 205 ? -16.532 21.927 47.172 1.00 64.62 205 LEU A O 1
ATOM 1651 N N . PRO A 1 206 ? -14.343 21.628 46.728 1.00 52.19 206 PRO A N 1
ATOM 1652 C CA . PRO A 1 206 ? -13.909 21.752 48.122 1.00 52.19 206 PRO A CA 1
ATOM 1653 C C . PRO A 1 206 ? -13.994 23.187 48.674 1.00 52.19 206 PRO A C 1
ATOM 1655 O O . PRO A 1 206 ? -13.772 23.393 49.865 1.00 52.19 206 PRO A O 1
ATOM 1658 N N . PHE A 1 207 ? -14.343 24.176 47.848 1.00 61.28 207 PHE A N 1
ATOM 1659 C CA . PHE A 1 207 ? -14.518 25.562 48.273 1.00 61.28 207 PHE A CA 1
ATOM 1660 C C . PHE A 1 207 ? -15.986 25.828 48.625 1.00 61.28 207 PHE A C 1
ATOM 1662 O O . PHE A 1 207 ? -16.897 25.555 47.840 1.00 61.28 207 PHE A O 1
ATOM 1669 N N . LYS A 1 208 ? -16.217 26.338 49.836 1.00 55.50 208 LYS A N 1
ATOM 1670 C CA . LYS A 1 208 ? -17.528 26.817 50.284 1.00 55.50 208 LYS A CA 1
ATOM 1671 C C . LYS A 1 208 ? -17.615 28.307 49.973 1.00 55.50 208 LYS A C 1
ATOM 1673 O O . LYS A 1 208 ? -16.774 29.058 50.453 1.00 55.50 208 LYS A O 1
ATOM 1678 N N . ASP A 1 209 ? -18.639 28.718 49.235 1.00 53.69 209 ASP A N 1
ATOM 1679 C CA . ASP A 1 209 ? -19.021 30.126 49.130 1.00 53.69 209 ASP A CA 1
ATOM 1680 C C . ASP A 1 209 ? -20.216 30.357 50.059 1.00 53.69 209 ASP A C 1
ATOM 1682 O O . ASP A 1 209 ? -21.187 29.594 50.042 1.00 53.69 209 ASP A O 1
ATOM 1686 N N . GLN A 1 210 ? -20.102 31.335 50.955 1.00 59.28 210 GLN A N 1
ATOM 1687 C CA . GLN A 1 210 ? -21.131 31.675 51.951 1.00 59.28 210 GLN A CA 1
ATOM 1688 C C . GLN A 1 210 ? -21.685 30.476 52.759 1.00 59.28 210 GLN A C 1
ATOM 1690 O O . GLN A 1 210 ? -22.875 30.389 53.060 1.00 59.28 210 GLN A O 1
ATOM 1695 N N . GLY A 1 211 ? -20.832 29.505 53.108 1.00 60.06 211 GLY A N 1
ATOM 1696 C CA . GLY A 1 211 ? -21.208 28.373 53.968 1.00 60.06 211 GLY A CA 1
ATOM 1697 C C . GLY A 1 211 ? -22.003 27.248 53.288 1.00 60.06 211 GLY A C 1
ATOM 1698 O O . GLY A 1 211 ? -22.294 26.244 53.943 1.00 60.06 211 GLY A O 1
ATOM 1699 N N . ARG A 1 212 ? -22.295 27.345 51.983 1.00 59.09 212 ARG A N 1
ATOM 1700 C CA . ARG A 1 212 ? -22.920 26.269 51.192 1.00 59.09 212 ARG A CA 1
ATOM 1701 C C . ARG A 1 212 ? -21.896 25.626 50.256 1.00 59.09 212 ARG A C 1
ATOM 1703 O O . ARG A 1 212 ? -21.074 26.297 49.640 1.00 59.09 212 ARG A O 1
ATOM 1710 N N . THR A 1 213 ? -21.928 24.299 50.152 1.00 57.56 213 THR A N 1
ATOM 1711 C CA . THR A 1 213 ? -21.117 23.570 49.168 1.00 57.56 213 THR A CA 1
ATOM 1712 C C . THR A 1 213 ? -21.664 23.853 47.772 1.00 57.56 213 THR A C 1
ATOM 1714 O O . THR A 1 213 ? -22.785 23.444 47.469 1.00 57.56 213 THR A O 1
ATOM 1717 N N . ILE A 1 214 ? -20.889 24.527 46.919 1.00 59.62 214 ILE A N 1
ATOM 1718 C CA . ILE A 1 214 ? -21.259 24.718 45.514 1.00 59.62 214 ILE A CA 1
ATOM 1719 C C . ILE A 1 214 ? -21.141 23.362 44.804 1.00 59.62 214 ILE A C 1
ATOM 1721 O O . ILE A 1 214 ? -20.056 22.799 44.650 1.00 59.62 214 ILE A O 1
ATOM 1725 N N . THR A 1 215 ? -22.279 22.818 44.381 1.00 57.62 215 THR A N 1
ATOM 1726 C CA . THR A 1 215 ? -22.353 21.704 43.428 1.00 57.62 215 THR A CA 1
ATOM 1727 C C . THR A 1 215 ? -22.440 22.273 42.021 1.00 57.62 215 THR A C 1
ATOM 1729 O O . THR A 1 215 ? -23.407 22.972 41.708 1.00 57.62 215 THR A O 1
ATOM 1732 N N . LEU A 1 216 ? -21.469 21.960 41.163 1.00 54.34 216 LEU A N 1
ATOM 1733 C CA . LEU A 1 216 ? -21.581 22.272 39.740 1.00 54.34 216 LEU A CA 1
ATOM 1734 C C . LEU A 1 216 ? -22.679 21.391 39.125 1.00 54.34 216 LEU A C 1
ATOM 1736 O O . LEU A 1 216 ? -22.675 20.176 39.313 1.00 54.34 216 LEU A O 1
ATOM 1740 N N . LYS A 1 217 ? -23.619 22.004 38.393 1.00 54.50 217 LYS A N 1
ATOM 1741 C CA . LYS A 1 217 ? -24.661 21.292 37.624 1.00 54.50 217 LYS A CA 1
ATOM 1742 C C . LYS A 1 217 ? -24.140 20.698 36.304 1.00 54.50 217 LYS A C 1
ATOM 1744 O O . LYS A 1 217 ? -24.916 20.092 35.575 1.00 54.50 217 LYS A O 1
ATOM 1749 N N . ASN A 1 218 ? -22.855 20.887 36.005 1.00 49.81 218 ASN A N 1
ATOM 1750 C CA . ASN A 1 218 ? -22.225 20.448 34.766 1.00 49.81 218 ASN A CA 1
ATOM 1751 C C . ASN A 1 218 ? -21.480 19.123 34.973 1.00 49.81 218 ASN A C 1
ATOM 1753 O O . ASN A 1 218 ? -20.962 18.858 36.061 1.00 49.81 218 ASN A O 1
ATOM 1757 N N . ASP A 1 219 ? -21.437 18.312 33.919 1.00 46.06 219 ASP A N 1
ATOM 1758 C CA . ASP A 1 219 ? -20.677 17.063 33.883 1.00 46.06 219 ASP A CA 1
ATOM 1759 C C . ASP A 1 219 ? -19.163 17.367 33.843 1.00 46.06 219 ASP A C 1
ATOM 1761 O O . ASP A 1 219 ? -18.738 18.291 33.143 1.00 46.06 219 ASP A O 1
ATOM 1765 N N . VAL A 1 220 ? -18.366 16.600 34.602 1.00 57.09 220 VAL A N 1
ATOM 1766 C CA . VAL A 1 220 ? -16.889 16.632 34.609 1.00 57.09 220 VAL A CA 1
ATOM 1767 C C . VAL A 1 220 ? -16.350 15.218 34.426 1.00 57.09 220 VAL A C 1
ATOM 1769 O O . VAL A 1 220 ? -16.886 14.282 35.075 1.00 57.09 220 VAL A O 1
#

pLDDT: mean 88.28, std 11.91, range [43.75, 98.38]

Foldseek 3Di:
DPDDPLVVQLVVLLVVLLVVVVPDPADAADSLAPLRNQQSNCCSVVVHDSNPGQSANQDPDDDDWDKDKDWCPCVDPVNVQWFPTKIKIKTKDKDKDQPDKDADPVDDPPDPPDDSRCQSPPDDFDDADPVRHTDGRMDTFKMKMKMKIFFRIKIWTQTPQQKIKIKGKMKIWIWMQGSVVRDIDIDIDIDMDIDIDHKDAFDFDPDDDPNDTDTDRDID

Secondary structure (DSSP, 8-state):
----HHHHHHHHHHHHHHHHHHTSS-----TTSHHHHHHHHHHHHHT--TTTS-SSSS-SSPPPPEEEEE-GGGGSTTTTTTEEEEEEEEEEEEEEEEEEEEE-TT-S---TTS-GGGBTTTB---EE-TTS-EEPSEEEEEEEEEEEEEEEEEEEEEETTSEEEEEEEEEEEEEEEETTTTEEEEEEEEEEEEEEEE--SS-EEEEEETTEEEE-SS--

Sequence (220 aa):
STESSVFQQFSNNITTIRDRFGLLPQKGYGEKSQDILIPAFIAAYTGKNAQSVSLTPFPNIPIPNWRVDYNGLNKLDIFKDIFTSVTLSHAYTSSYQVMNYSNSLEYENIGLNIPVEDYNKNVFATKLNASNELIPVYVISQVMISEQFAPLIGVNFRTKKKLNLRFDYKTKRDLALNMSNAQVTELNTRDWSVELGYTKNNMKLPFKDQGRTITLKNDV

Radius of gyration: 27.47 Å; chains: 1; bounding box: 54×50×84 Å